Protein AF-A0A6C0I1Y5-F1 (afdb_monomer_lite)

pLDDT: mean 70.4, std 16.98, range [29.08, 96.31]

Sequence (192 aa):
MNESHFLYNSKKIKSLIDTFGIIEANKIITASKMYKKYYLEDDHISSISDFFKYLKSIKYWKLDKKYIPIHIYEFVYMNRLRINNIKLKKYKELQYIWSIGHLDDINYEKNIMDHCAHMGYLNCIKILLDRFYPYDCKTYSISAFYAHIECLQYLYTFKTFLRAGVQFDESVMQAAMDGGNNDCIYYVINNM

Radius of gyration: 19.4 Å; chains: 1; bounding box: 46×44×50 Å

Foldseek 3Di:
DDPVVVVCPPPVNVVVCVPPVDDDDCLLVVLLVVCCVPVVPDDQPPDPVVLLVLLVSCVVSVHAQLSPDLSNLVVCLVVVPACPPPVCVVRVSVVSCCVGNVSNPPPSVDFSLLVCLQVLNQVSNVVCVVVVPDDDLNSLLNNLLNLSVSNNVVVLVVVVVHVDDPVSLVSSLVSNVNSVHVVSNVVSVVSD

InterPro domains:
  IPR036770 Ankyrin repeat-containing domain superfamily [SSF48403] (90-190)

Structure (mmCIF, N/CA/C/O backbone):
data_AF-A0A6C0I1Y5-F1
#
_entry.id   AF-A0A6C0I1Y5-F1
#
loop_
_atom_site.group_PDB
_atom_site.id
_atom_site.type_symbol
_atom_site.label_atom_id
_atom_site.label_alt_id
_atom_site.label_comp_id
_atom_site.label_asym_id
_atom_site.label_entity_id
_atom_site.label_seq_id
_atom_site.pdbx_PDB_ins_code
_atom_site.Cartn_x
_atom_site.Cartn_y
_atom_site.Cartn_z
_atom_site.occupancy
_atom_site.B_iso_or_equiv
_atom_site.auth_seq_id
_atom_site.auth_comp_id
_atom_site.auth_asym_id
_atom_site.auth_atom_id
_atom_site.pdbx_PDB_model_num
ATOM 1 N N . MET A 1 1 ? -25.621 10.078 27.836 1.00 36.09 1 MET A N 1
ATOM 2 C CA . MET A 1 1 ? -24.818 11.203 27.305 1.00 36.09 1 MET A CA 1
ATOM 3 C C . MET A 1 1 ? -24.470 10.866 25.864 1.00 36.09 1 MET A C 1
ATOM 5 O O . MET A 1 1 ? -23.748 9.903 25.651 1.00 36.09 1 MET A O 1
ATOM 9 N N . ASN A 1 2 ? -25.085 11.544 24.890 1.00 29.08 2 ASN A N 1
ATOM 10 C CA . ASN A 1 2 ? -24.951 11.195 23.471 1.00 29.08 2 ASN A CA 1
ATOM 11 C C . ASN A 1 2 ? -23.493 11.332 23.008 1.00 29.08 2 ASN A C 1
ATOM 13 O O . ASN A 1 2 ? -22.873 12.369 23.223 1.00 29.08 2 ASN A O 1
ATOM 17 N N . GLU A 1 3 ? -22.955 10.296 22.362 1.00 34.22 3 GLU A N 1
ATOM 18 C CA . GLU A 1 3 ? -21.569 10.231 21.866 1.00 34.22 3 GLU A CA 1
ATOM 19 C C . GLU A 1 3 ? -21.236 11.336 20.845 1.00 34.22 3 GLU A C 1
ATOM 21 O O . GLU A 1 3 ? -20.073 11.699 20.677 1.00 34.22 3 GLU A O 1
ATOM 26 N N . SER A 1 4 ? -22.256 11.949 20.232 1.00 33.84 4 SER A N 1
ATOM 27 C CA . SER A 1 4 ? -22.119 13.166 19.426 1.00 33.84 4 SER A CA 1
ATOM 28 C C . SER A 1 4 ? -21.570 14.353 20.226 1.00 33.84 4 SER A C 1
ATOM 30 O O . SER A 1 4 ? -20.917 15.223 19.659 1.00 33.84 4 SER A O 1
ATOM 32 N N . HIS A 1 5 ? -21.765 14.383 21.545 1.00 33.22 5 HIS A N 1
ATOM 33 C CA . HIS A 1 5 ? -21.404 15.516 22.394 1.00 33.22 5 HIS A CA 1
ATOM 34 C C . HIS A 1 5 ? -19.901 15.595 22.710 1.00 33.22 5 HIS A C 1
ATOM 36 O O . HIS A 1 5 ? -19.391 16.686 22.960 1.00 33.22 5 HIS A O 1
ATOM 42 N N . PHE A 1 6 ? -19.173 14.472 22.645 1.00 37.00 6 PHE A N 1
ATOM 43 C CA . PHE A 1 6 ? -17.733 14.443 22.936 1.00 37.00 6 PHE A CA 1
ATOM 44 C C . PHE A 1 6 ? -16.900 15.058 21.800 1.00 37.00 6 PHE A C 1
ATOM 46 O O . PHE A 1 6 ? -15.933 15.770 22.053 1.00 37.00 6 PHE A O 1
ATOM 53 N N . LEU A 1 7 ? -17.309 14.845 20.544 1.00 41.34 7 LEU A N 1
ATOM 54 C CA . LEU A 1 7 ? -16.630 15.411 19.373 1.00 41.34 7 LEU A CA 1
ATOM 55 C C . LEU A 1 7 ? -17.085 16.852 19.086 1.00 41.34 7 LEU A C 1
ATOM 57 O O . LEU A 1 7 ? -16.263 17.688 18.727 1.00 41.34 7 LEU A O 1
ATOM 61 N N . TYR A 1 8 ? -18.359 17.188 19.321 1.00 38.19 8 TYR A N 1
ATOM 62 C CA . TYR A 1 8 ? -18.892 18.537 19.064 1.00 38.19 8 TYR A CA 1
ATOM 63 C C . TYR A 1 8 ? -18.349 19.616 20.022 1.00 38.19 8 TYR A C 1
ATOM 65 O O . TYR A 1 8 ? -18.274 20.786 19.655 1.00 38.19 8 TYR A O 1
ATOM 73 N N . ASN A 1 9 ? -17.947 19.236 21.242 1.00 39.59 9 ASN A N 1
ATOM 74 C CA . ASN A 1 9 ? -17.440 20.167 22.263 1.00 39.59 9 ASN A CA 1
ATOM 75 C C . ASN A 1 9 ? -15.913 20.340 22.256 1.00 39.59 9 ASN A C 1
ATOM 77 O O . ASN A 1 9 ? -15.361 21.052 23.097 1.00 39.59 9 ASN A O 1
ATOM 81 N N . SER A 1 10 ? -15.217 19.748 21.287 1.00 48.12 10 SER A N 1
ATOM 82 C CA . SER A 1 10 ? -13.848 20.143 20.973 1.00 48.12 10 SER A CA 1
ATOM 83 C C . SER A 1 10 ? -13.848 21.626 20.585 1.00 48.12 10 SER A C 1
ATOM 85 O O . SER A 1 10 ? -14.444 22.003 19.575 1.00 48.12 10 SER A O 1
ATOM 87 N N . LYS A 1 11 ? -13.166 22.484 21.363 1.00 48.75 11 LYS A N 1
ATOM 88 C CA . LYS A 1 11 ? -13.009 23.925 21.059 1.00 48.75 11 LYS A CA 1
ATOM 89 C C . LYS A 1 11 ? -12.557 24.173 19.608 1.00 48.75 11 LYS A C 1
ATOM 91 O O . LYS A 1 11 ? -12.903 25.199 19.032 1.00 48.75 11 LYS A O 1
ATOM 96 N N . LYS A 1 12 ? -11.840 23.213 19.007 1.00 48.47 12 LYS A N 1
ATOM 97 C CA . LYS A 1 12 ? -11.368 23.257 17.617 1.00 48.47 12 LYS A CA 1
ATOM 98 C C . LYS A 1 12 ? -12.496 23.068 16.587 1.00 48.47 12 LYS A C 1
ATOM 100 O O . LYS A 1 12 ? -12.463 23.719 15.555 1.00 48.47 12 LYS A O 1
ATOM 105 N N . ILE A 1 13 ? -13.511 22.239 16.858 1.00 48.44 13 ILE A N 1
ATOM 106 C CA . ILE A 1 13 ? -14.605 21.941 15.905 1.00 48.44 13 ILE A CA 1
ATOM 107 C C . ILE A 1 13 ? -15.630 23.080 15.826 1.00 48.44 13 ILE A C 1
ATOM 109 O O . ILE A 1 13 ? -16.121 23.384 14.742 1.00 48.44 13 ILE A O 1
ATOM 113 N N . LYS A 1 14 ? -15.901 23.765 16.942 1.00 50.03 14 LYS A N 1
ATOM 114 C CA . LYS A 1 14 ? -16.831 24.907 16.977 1.00 50.03 14 LYS A CA 1
ATOM 115 C C . LYS A 1 14 ? -16.305 26.097 16.160 1.00 50.03 14 LYS A C 1
ATOM 117 O O . LYS A 1 14 ? -16.996 26.585 15.278 1.00 50.03 14 LYS A O 1
ATOM 122 N N . SER A 1 15 ? -15.023 26.428 16.341 1.00 53.12 15 SER A N 1
ATOM 123 C CA . SER A 1 15 ? -14.301 27.413 15.520 1.00 53.12 15 SER A CA 1
ATOM 124 C C . SER A 1 15 ? -14.352 27.093 14.017 1.00 53.12 15 SER A C 1
ATOM 126 O O . SER A 1 15 ? -14.443 28.005 13.199 1.00 53.12 15 SER A O 1
ATOM 128 N N . LEU A 1 16 ? -14.321 25.811 13.636 1.00 47.44 16 LEU A N 1
ATOM 129 C CA . LEU A 1 16 ? -14.347 25.379 12.235 1.00 47.44 16 LEU A CA 1
ATOM 130 C C . LEU A 1 16 ? -15.724 25.545 11.578 1.00 47.44 16 LEU A C 1
ATOM 132 O O . LEU A 1 16 ? -15.787 25.886 10.398 1.00 47.44 16 LEU A O 1
ATOM 136 N N . ILE A 1 17 ? -16.810 25.326 12.324 1.00 53.81 17 ILE A N 1
ATOM 137 C CA . ILE A 1 17 ? -18.179 25.565 11.838 1.00 53.81 17 ILE A CA 1
ATOM 138 C C . ILE A 1 17 ? -18.380 27.062 11.580 1.00 53.81 17 ILE A C 1
ATOM 140 O O . ILE A 1 17 ? -18.892 27.433 10.524 1.00 53.81 17 ILE A O 1
ATOM 144 N N . ASP A 1 18 ? -17.889 27.897 12.498 1.00 51.56 18 ASP A N 1
ATOM 145 C CA . ASP A 1 18 ? -18.004 29.354 12.419 1.00 51.56 18 ASP A CA 1
ATOM 146 C C . ASP A 1 18 ? -17.140 29.950 11.291 1.00 51.56 18 ASP A C 1
ATOM 148 O O . ASP A 1 18 ? -17.537 30.921 10.653 1.00 51.56 18 ASP A O 1
ATOM 152 N N . THR A 1 19 ? -15.977 29.352 10.996 1.00 49.62 19 THR A N 1
ATOM 153 C CA . THR A 1 19 ? -15.042 29.870 9.974 1.00 49.62 19 THR A CA 1
ATOM 154 C C . THR A 1 19 ? -15.431 29.474 8.546 1.00 49.62 19 THR A C 1
ATOM 156 O O . THR A 1 19 ? -15.176 30.229 7.611 1.00 49.62 19 THR A O 1
ATOM 159 N N . PHE A 1 20 ? -16.013 28.286 8.349 1.00 45.28 20 PHE A N 1
ATOM 160 C CA . PHE A 1 20 ? -16.161 27.698 7.009 1.00 45.28 20 PHE A CA 1
ATOM 161 C C . PHE A 1 20 ? -17.606 27.487 6.543 1.00 45.28 20 PHE A C 1
ATOM 163 O O . PHE A 1 20 ? -17.789 26.927 5.465 1.00 45.28 20 PHE A O 1
ATOM 170 N N . GLY A 1 21 ? -18.615 27.924 7.311 1.00 45.81 21 GLY A N 1
ATOM 171 C CA . GLY A 1 21 ? -20.007 28.050 6.851 1.00 45.81 21 GLY A CA 1
ATOM 172 C C . GLY A 1 21 ? -20.534 26.812 6.117 1.00 45.81 21 GLY A C 1
ATOM 173 O O . GLY A 1 21 ? -20.727 26.829 4.904 1.00 45.81 21 GLY A O 1
ATOM 174 N N . ILE A 1 22 ? -20.726 25.705 6.839 1.00 45.81 22 ILE A N 1
ATOM 175 C CA . ILE A 1 22 ? -21.077 24.415 6.232 1.00 45.81 22 ILE A CA 1
ATOM 176 C C . ILE A 1 22 ? -22.538 24.420 5.747 1.00 45.81 22 ILE A C 1
ATOM 178 O O . ILE A 1 22 ? -23.455 24.165 6.525 1.00 45.81 22 ILE A O 1
ATOM 182 N N . ILE A 1 23 ? -22.732 24.620 4.442 1.00 39.41 23 ILE A N 1
ATOM 183 C CA . ILE A 1 23 ? -23.975 24.346 3.701 1.00 39.41 23 ILE A CA 1
ATOM 184 C C . ILE A 1 23 ? -23.681 23.202 2.704 1.00 39.41 23 ILE A C 1
ATOM 186 O O . ILE A 1 23 ? -22.533 22.943 2.354 1.00 39.41 23 ILE A O 1
ATOM 190 N N . GLU A 1 24 ? -24.701 22.413 2.389 1.00 45.06 24 GLU A N 1
ATOM 191 C CA . GLU A 1 24 ? -24.692 21.009 1.954 1.00 45.06 24 GLU A CA 1
ATOM 192 C C . GLU A 1 24 ? -23.801 20.606 0.748 1.00 45.06 24 GLU A C 1
ATOM 194 O O . GLU A 1 24 ? -23.239 21.417 0.023 1.00 45.06 24 GLU A O 1
ATOM 199 N N . ALA A 1 25 ? -23.644 19.284 0.571 1.00 30.28 25 ALA A N 1
ATOM 200 C CA . ALA A 1 25 ? -22.870 18.562 -0.460 1.00 30.28 25 ALA A CA 1
ATOM 201 C C . ALA A 1 25 ? -21.325 18.663 -0.416 1.00 30.28 25 ALA A C 1
ATOM 203 O O . ALA A 1 25 ? -20.653 17.655 -0.639 1.00 30.28 25 ALA A O 1
ATOM 204 N N . ASN A 1 26 ? -20.733 19.781 0.016 1.00 40.53 26 ASN A N 1
ATOM 205 C CA . ASN A 1 26 ? -19.266 19.923 0.149 1.00 40.53 26 ASN A CA 1
ATOM 206 C C . ASN A 1 26 ? -18.647 19.188 1.364 1.00 40.53 26 ASN A C 1
ATOM 208 O O . ASN A 1 26 ? -17.432 19.222 1.573 1.00 40.53 26 ASN A O 1
ATOM 212 N N . LYS A 1 27 ? -19.453 18.480 2.169 1.00 44.53 27 LYS A N 1
ATOM 213 C CA . LYS A 1 27 ? -19.021 17.835 3.423 1.00 44.53 27 LYS A CA 1
ATOM 214 C C . LYS A 1 27 ? -17.987 16.719 3.238 1.00 44.53 27 LYS A C 1
ATOM 216 O O . LYS A 1 27 ? -17.133 16.596 4.100 1.00 44.53 27 LYS A O 1
ATOM 221 N N . ILE A 1 28 ? -18.007 15.934 2.155 1.00 40.84 28 ILE A N 1
ATOM 222 C CA . ILE A 1 28 ? -17.084 14.784 1.998 1.00 40.84 28 ILE A CA 1
ATOM 223 C C . ILE A 1 28 ? -15.664 15.250 1.650 1.00 40.84 28 ILE A C 1
ATOM 225 O O . ILE A 1 28 ? -14.693 14.796 2.255 1.00 40.84 28 ILE A O 1
ATOM 229 N N . ILE A 1 29 ? -15.534 16.201 0.717 1.00 39.97 29 ILE A N 1
ATOM 230 C CA . ILE A 1 29 ? -14.234 16.763 0.321 1.00 39.97 29 ILE A CA 1
ATOM 231 C C . ILE A 1 29 ? -13.638 17.564 1.483 1.00 39.97 29 ILE A C 1
ATOM 233 O O . ILE A 1 29 ? -12.450 17.431 1.780 1.00 39.97 29 ILE A O 1
ATOM 237 N N . THR A 1 30 ? -14.461 18.349 2.183 1.00 46.62 30 THR A N 1
ATOM 238 C CA . THR A 1 30 ? -14.020 19.143 3.336 1.00 46.62 30 THR A CA 1
ATOM 239 C C . THR A 1 30 ? -13.701 18.262 4.543 1.00 46.62 30 THR A C 1
ATOM 241 O O . THR A 1 30 ? -12.671 18.480 5.169 1.00 46.62 30 THR A O 1
ATOM 244 N N . ALA A 1 31 ? -14.483 17.215 4.826 1.00 44.44 31 ALA A N 1
ATOM 245 C CA . ALA A 1 31 ? -14.184 16.253 5.890 1.00 44.44 31 ALA A CA 1
ATOM 246 C C . ALA A 1 31 ? -12.909 15.455 5.612 1.00 44.44 31 ALA A C 1
ATOM 248 O O . ALA A 1 31 ? -12.099 15.290 6.514 1.00 44.44 31 ALA A O 1
ATOM 249 N N . SER A 1 32 ? -12.689 15.019 4.367 1.00 44.28 32 SER A N 1
ATOM 250 C CA . SER A 1 32 ? -11.450 14.348 3.960 1.00 44.28 32 SER A CA 1
ATOM 251 C C . SER A 1 32 ? -10.233 15.275 4.093 1.00 44.28 32 SER A C 1
ATOM 253 O O . SER A 1 32 ? -9.215 14.881 4.661 1.00 44.28 32 SER A O 1
ATOM 255 N N . LYS A 1 33 ? -10.352 16.550 3.683 1.00 50.03 33 LYS A N 1
ATOM 256 C CA . LYS A 1 33 ? -9.306 17.573 3.885 1.00 50.03 33 LYS A CA 1
ATOM 257 C C . LYS A 1 33 ? -9.060 17.886 5.368 1.00 50.03 33 LYS A C 1
ATOM 259 O O . LYS A 1 33 ? -7.909 18.001 5.776 1.00 50.03 33 LYS A O 1
ATOM 264 N N . MET A 1 34 ? -10.114 18.001 6.177 1.00 49.09 34 MET A N 1
ATOM 265 C CA . MET A 1 34 ? -10.030 18.256 7.622 1.00 49.09 34 MET A CA 1
ATOM 266 C C . MET A 1 34 ? -9.416 17.077 8.373 1.00 49.09 34 MET A C 1
ATOM 268 O O . MET A 1 34 ? -8.556 17.265 9.227 1.00 49.09 34 MET A O 1
ATOM 272 N N . TYR A 1 35 ? -9.823 15.861 8.027 1.00 52.22 35 TYR A N 1
ATOM 273 C CA . TYR A 1 35 ? -9.263 14.637 8.574 1.00 52.22 35 TYR A CA 1
ATOM 274 C C . TYR A 1 35 ? -7.776 14.500 8.221 1.00 52.22 35 TYR A C 1
ATOM 276 O O . TYR A 1 35 ? -6.955 14.229 9.096 1.00 52.22 35 TYR A O 1
ATOM 284 N N . LYS A 1 36 ? -7.413 14.809 6.969 1.00 50.38 36 LYS A N 1
ATOM 285 C CA . LYS A 1 36 ? -6.021 14.847 6.508 1.00 50.38 36 LYS A CA 1
ATOM 286 C C . LYS A 1 36 ? -5.165 15.891 7.227 1.00 50.38 36 LYS A C 1
ATOM 288 O O . LYS A 1 36 ? -4.037 15.580 7.565 1.00 50.38 36 LYS A O 1
ATOM 293 N N . LYS A 1 37 ? -5.697 17.085 7.495 1.00 48.81 37 LYS A N 1
ATOM 294 C CA . LYS A 1 37 ? -4.953 18.161 8.167 1.00 48.81 37 LYS A CA 1
ATOM 295 C C . LYS A 1 37 ? -4.806 17.964 9.682 1.00 48.81 37 LYS A C 1
ATOM 297 O O . LYS A 1 37 ? -3.823 18.401 10.250 1.00 48.81 37 LYS A O 1
ATOM 302 N N . TYR A 1 38 ? -5.792 17.371 10.359 1.00 45.38 38 TYR A N 1
ATOM 303 C CA . TYR A 1 38 ? -5.843 17.413 11.832 1.00 45.38 38 TYR A CA 1
ATOM 304 C C . TYR A 1 38 ? -5.760 16.063 12.537 1.00 45.38 38 TYR A C 1
ATOM 306 O O . TYR A 1 38 ? -5.447 16.044 13.722 1.00 45.38 38 TYR A O 1
ATOM 314 N N . TYR A 1 39 ? -6.066 14.961 11.854 1.00 50.06 39 TYR A N 1
ATOM 315 C CA . TYR A 1 39 ? -5.950 13.623 12.438 1.00 50.06 39 TYR A CA 1
ATOM 316 C C . TYR A 1 39 ? -4.735 12.880 11.876 1.00 50.06 39 TYR A C 1
ATOM 318 O O . TYR A 1 39 ? -4.075 12.155 12.603 1.00 50.06 39 TYR A O 1
ATOM 326 N N . LEU A 1 40 ? -4.378 13.102 10.607 1.00 49.97 40 LEU A N 1
ATOM 327 C CA . LEU A 1 40 ? -3.245 12.410 9.985 1.00 49.97 40 LEU A CA 1
ATOM 328 C C . LEU A 1 40 ? -1.862 13.004 10.281 1.00 49.97 40 LEU A C 1
ATOM 330 O O . LEU A 1 40 ? -0.884 12.288 10.092 1.00 49.97 40 LEU A O 1
ATOM 334 N N . GLU A 1 41 ? -1.771 14.261 10.723 1.00 48.12 41 GLU A N 1
ATOM 335 C CA . GLU A 1 41 ? -0.475 14.926 10.933 1.00 48.12 41 GLU A CA 1
ATOM 336 C C . GLU A 1 41 ? 0.193 14.565 12.278 1.00 48.12 41 GLU A C 1
ATOM 338 O O . GLU A 1 41 ? 1.415 14.602 12.324 1.00 48.12 41 GLU A O 1
ATOM 343 N N . ASP A 1 42 ? -0.545 14.123 13.316 1.00 46.72 42 ASP A N 1
ATOM 344 C CA . ASP A 1 42 ? 0.031 13.972 14.676 1.00 46.72 42 ASP A CA 1
ATOM 345 C C . ASP A 1 42 ? -0.366 12.723 15.507 1.00 46.72 42 ASP A C 1
ATOM 347 O O . ASP A 1 42 ? 0.280 12.462 16.520 1.00 46.72 42 ASP A O 1
ATOM 351 N N . ASP A 1 43 ? -1.363 11.902 15.137 1.00 53.28 43 ASP A N 1
ATOM 352 C CA . ASP A 1 43 ? -1.819 10.803 16.019 1.00 53.28 43 ASP A CA 1
ATOM 353 C C . ASP A 1 43 ? -1.445 9.399 15.503 1.00 53.28 43 ASP A C 1
ATOM 355 O O . ASP A 1 43 ? -2.094 8.833 14.616 1.00 53.28 43 ASP A O 1
ATOM 359 N N . HIS A 1 44 ? -0.425 8.794 16.123 1.00 58.53 44 HIS A N 1
ATOM 360 C CA . HIS A 1 44 ? -0.093 7.372 15.985 1.00 58.53 44 HIS A CA 1
ATOM 361 C C . HIS A 1 44 ? -1.160 6.485 16.651 1.00 58.53 44 HIS A C 1
ATOM 363 O O . HIS A 1 44 ? -1.468 6.643 17.833 1.00 58.53 44 HIS A O 1
ATOM 369 N N . ILE A 1 45 ? -1.676 5.477 15.934 1.00 66.50 45 ILE A N 1
ATOM 370 C CA . ILE A 1 45 ? -2.495 4.424 16.552 1.00 66.50 45 ILE A CA 1
ATOM 371 C C . ILE A 1 45 ? -1.582 3.503 17.367 1.00 66.50 45 ILE A C 1
ATOM 373 O O . ILE A 1 45 ? -1.032 2.533 16.851 1.00 66.50 45 ILE A O 1
ATOM 377 N N . SER A 1 46 ? -1.430 3.814 18.651 1.00 66.00 46 SER A N 1
ATOM 378 C CA . SER A 1 46 ? -0.621 3.034 19.597 1.00 66.00 46 SER A CA 1
ATOM 379 C C . SER A 1 46 ? -1.448 2.052 20.434 1.00 66.00 46 SER A C 1
ATOM 381 O O . SER A 1 46 ? -0.892 1.156 21.067 1.00 66.00 46 SER A O 1
ATOM 383 N N . SER A 1 47 ? -2.782 2.173 20.423 1.00 67.44 47 SER A N 1
ATOM 384 C CA . SER A 1 47 ? -3.679 1.327 21.213 1.00 67.44 47 SER A CA 1
ATOM 385 C C . SER A 1 47 ? -4.953 0.917 20.465 1.00 67.44 47 SER A C 1
ATOM 387 O O . SER A 1 47 ? -5.418 1.594 19.547 1.00 67.44 47 SER A O 1
ATOM 389 N N . ILE A 1 48 ? -5.584 -0.174 20.924 1.00 67.12 48 ILE A N 1
ATOM 390 C CA . ILE A 1 48 ? -6.918 -0.610 20.462 1.00 67.12 48 ILE A CA 1
ATOM 391 C C . ILE A 1 48 ? -7.965 0.497 20.652 1.00 67.12 48 ILE A C 1
ATOM 393 O O . ILE A 1 48 ? -8.865 0.652 19.829 1.00 67.12 48 ILE A O 1
ATOM 397 N N . SER A 1 49 ? -7.852 1.278 21.728 1.00 68.62 49 SER A N 1
ATOM 398 C CA . SER A 1 49 ? -8.758 2.397 21.997 1.00 68.62 49 SER A CA 1
ATOM 399 C C . SER A 1 49 ? -8.643 3.473 20.915 1.00 68.62 49 SER A C 1
ATOM 401 O O . SER A 1 49 ? -9.661 3.930 20.392 1.00 68.62 49 SER A O 1
ATOM 403 N N . ASP A 1 50 ? -7.420 3.845 20.537 1.00 70.00 50 ASP A N 1
ATOM 404 C CA . ASP A 1 50 ? -7.194 4.870 19.513 1.00 70.00 50 ASP A CA 1
ATOM 405 C C . ASP A 1 50 ? -7.643 4.386 18.142 1.00 70.00 50 ASP A C 1
ATOM 407 O O . ASP A 1 50 ? -8.322 5.118 17.422 1.00 70.00 50 ASP A O 1
ATOM 411 N N . PHE A 1 51 ? -7.405 3.108 17.844 1.00 74.69 51 PHE A N 1
ATOM 412 C CA . PHE A 1 51 ? -7.926 2.468 16.647 1.00 74.69 51 PHE A CA 1
ATOM 413 C C . PHE A 1 51 ? -9.447 2.620 16.546 1.00 74.69 51 PHE A C 1
ATOM 415 O O . PHE A 1 51 ? -9.949 3.145 15.554 1.00 74.69 51 PHE A O 1
ATOM 422 N N . PHE A 1 52 ? -10.201 2.276 17.595 1.00 72.88 52 PHE A N 1
ATOM 423 C CA . PHE A 1 52 ? -11.660 2.424 17.577 1.00 72.88 52 PHE A CA 1
ATOM 424 C C . PHE A 1 52 ? -12.139 3.880 17.486 1.00 72.88 52 PHE A C 1
ATOM 426 O O . PHE A 1 52 ? -13.163 4.127 16.841 1.00 72.88 52 PHE A O 1
ATOM 433 N N . LYS A 1 53 ? -11.426 4.853 18.077 1.00 74.00 53 LYS A N 1
ATOM 434 C CA . LYS A 1 53 ? -11.739 6.286 17.887 1.00 74.00 53 LYS A CA 1
ATOM 435 C C . LYS A 1 53 ? -11.639 6.669 16.411 1.00 74.00 53 LYS A C 1
ATOM 437 O O . LYS A 1 53 ? -12.533 7.330 15.883 1.00 74.00 53 LYS A O 1
ATOM 442 N N . TYR A 1 54 ? -10.598 6.193 15.740 1.00 73.62 54 TYR A N 1
ATOM 443 C CA . TYR A 1 54 ? -10.399 6.411 14.316 1.00 73.62 54 TYR A CA 1
ATOM 444 C C . TYR A 1 54 ? -11.496 5.778 13.458 1.00 73.62 54 TYR A C 1
ATOM 446 O O . TYR A 1 54 ? -12.060 6.452 12.592 1.00 73.62 54 TYR A O 1
ATOM 454 N N . LEU A 1 55 ? -11.872 4.523 13.730 1.00 74.88 55 LEU A N 1
ATOM 455 C CA . LEU A 1 55 ? -12.950 3.871 12.978 1.00 74.88 55 LEU A CA 1
ATOM 456 C C . LEU A 1 55 ? -14.289 4.605 13.141 1.00 74.88 55 LEU A C 1
ATOM 458 O O . LEU A 1 55 ? -15.042 4.738 12.173 1.00 74.88 55 LEU A O 1
ATOM 462 N N . LYS A 1 56 ? -14.582 5.109 14.351 1.00 76.06 56 LYS A N 1
ATOM 463 C CA . LYS A 1 56 ? -15.774 5.933 14.607 1.00 76.06 56 LYS A CA 1
ATOM 464 C C . LYS A 1 56 ? -15.769 7.184 13.731 1.00 76.06 56 LYS A C 1
ATOM 466 O O . LYS A 1 56 ? -16.787 7.472 13.107 1.00 76.06 56 LYS A O 1
ATOM 471 N N . SER A 1 57 ? -14.638 7.882 13.637 1.00 73.38 57 SER A N 1
ATOM 472 C CA . SER A 1 57 ? -14.491 9.059 12.773 1.00 73.38 57 SER A CA 1
ATOM 473 C C . SER A 1 57 ? -14.685 8.711 11.296 1.00 73.38 57 SER A C 1
ATOM 475 O O . SER A 1 57 ? -15.496 9.343 10.623 1.00 73.38 57 SER A O 1
ATOM 477 N N . ILE A 1 58 ? -14.014 7.669 10.796 1.00 73.38 58 ILE A N 1
ATOM 478 C CA . ILE A 1 58 ? -14.112 7.237 9.391 1.00 73.38 58 ILE A CA 1
ATOM 479 C C . ILE A 1 58 ? -15.560 6.880 9.019 1.00 73.38 58 ILE A C 1
ATOM 481 O O . ILE A 1 58 ? -16.059 7.307 7.974 1.00 73.38 58 ILE A O 1
ATOM 485 N N . LYS A 1 59 ? -16.263 6.161 9.903 1.00 76.19 59 LYS A N 1
ATOM 486 C CA . LYS A 1 59 ? -17.684 5.825 9.744 1.00 76.19 59 LYS A CA 1
ATOM 487 C C . LYS A 1 59 ? -18.592 7.049 9.808 1.00 76.19 59 LYS A C 1
ATOM 489 O O . LYS A 1 59 ? -19.493 7.177 8.984 1.00 76.19 59 LYS A O 1
ATOM 494 N N . TYR A 1 60 ? -18.366 7.946 10.767 1.00 73.50 60 TYR A N 1
ATOM 495 C CA . TYR A 1 60 ? -19.160 9.165 10.934 1.00 73.50 60 TYR A CA 1
ATOM 496 C C . TYR A 1 60 ? -19.098 10.058 9.688 1.00 73.50 60 TYR A C 1
ATOM 498 O O . TYR A 1 60 ? -20.128 10.528 9.208 1.00 73.50 60 TYR A O 1
ATOM 506 N N . TRP A 1 61 ? -17.900 10.232 9.127 1.00 70.06 61 TRP A N 1
ATOM 507 C CA . TRP A 1 61 ? -17.671 11.046 7.931 1.00 70.06 61 TRP A CA 1
ATOM 508 C C . TRP A 1 61 ? -17.954 10.321 6.613 1.00 70.06 61 TRP A C 1
ATOM 510 O O . TRP A 1 61 ? -17.872 10.943 5.556 1.00 70.06 61 TRP A O 1
ATOM 520 N N . LYS A 1 62 ? -18.290 9.026 6.669 1.00 72.06 62 LYS A N 1
ATOM 521 C CA . LYS A 1 62 ? -18.498 8.155 5.508 1.00 72.06 62 LYS A CA 1
ATOM 522 C C . LYS A 1 62 ? -17.366 8.257 4.477 1.00 72.06 62 LYS A C 1
ATOM 524 O O . LYS A 1 62 ? -17.615 8.457 3.289 1.00 72.06 62 LYS A O 1
ATOM 529 N N . LEU A 1 63 ? -16.116 8.188 4.941 1.00 69.25 63 LEU A N 1
ATOM 530 C CA . LEU A 1 63 ? -14.968 8.333 4.044 1.00 69.25 63 LEU A CA 1
ATOM 531 C C . LEU A 1 63 ? -14.913 7.178 3.035 1.00 69.25 63 LEU A C 1
ATOM 533 O O . LEU A 1 63 ? -15.219 6.037 3.373 1.00 69.25 63 LEU A O 1
ATOM 537 N N . ASP A 1 64 ? -14.505 7.502 1.809 1.00 66.38 64 ASP A N 1
ATOM 538 C CA . ASP A 1 64 ? -14.206 6.538 0.746 1.00 66.38 64 ASP A CA 1
ATOM 539 C C . ASP A 1 64 ? -12.891 5.790 1.038 1.00 66.38 64 ASP A C 1
ATOM 541 O O . ASP A 1 64 ? -12.005 6.309 1.725 1.00 66.38 64 ASP A O 1
ATOM 545 N N . LYS A 1 65 ? -12.746 4.583 0.483 1.00 69.31 65 LYS A N 1
ATOM 546 C CA . LYS A 1 65 ? -11.588 3.696 0.644 1.00 69.31 65 LYS A CA 1
ATOM 547 C C . LYS A 1 65 ? -10.245 4.357 0.356 1.00 69.31 65 LYS A C 1
ATOM 549 O O . LYS A 1 65 ? -9.288 4.148 1.099 1.00 69.31 65 LYS A O 1
ATOM 554 N N . LYS A 1 66 ? -10.196 5.244 -0.644 1.00 63.41 66 LYS A N 1
ATOM 555 C CA . LYS A 1 66 ? -8.981 5.999 -1.010 1.00 63.41 66 LYS A CA 1
ATOM 556 C C . LYS A 1 66 ? -8.529 7.012 0.050 1.00 63.41 66 LYS A C 1
ATOM 558 O O . LYS A 1 66 ? -7.439 7.571 -0.064 1.00 63.41 66 LYS A O 1
ATOM 563 N N . TYR A 1 67 ? -9.368 7.275 1.054 1.00 66.19 67 TYR A N 1
ATOM 564 C CA . TYR A 1 67 ? -9.088 8.174 2.175 1.00 66.19 67 TYR A CA 1
ATOM 565 C C . TYR A 1 67 ? -8.881 7.441 3.504 1.00 66.19 67 TYR A C 1
ATOM 567 O O . TYR A 1 67 ? -8.680 8.102 4.524 1.00 66.19 67 TYR A O 1
ATOM 575 N N . ILE A 1 68 ? -8.931 6.104 3.524 1.00 70.25 68 ILE A N 1
ATOM 576 C CA . ILE A 1 68 ? -8.588 5.341 4.726 1.00 70.25 68 ILE A CA 1
ATOM 577 C C . ILE A 1 68 ? -7.076 5.482 4.952 1.00 70.25 68 ILE A C 1
ATOM 579 O O . ILE A 1 68 ? -6.295 5.166 4.054 1.00 70.25 68 ILE A O 1
ATOM 583 N N . PRO A 1 69 ? -6.633 5.950 6.129 1.00 68.94 69 PRO A N 1
ATOM 584 C CA . PRO A 1 69 ? -5.212 6.102 6.403 1.00 68.94 69 PRO A CA 1
ATOM 585 C C . PRO A 1 69 ? -4.449 4.799 6.469 1.00 68.94 69 PRO A C 1
ATOM 587 O O . PRO A 1 69 ? -4.940 3.820 7.030 1.00 68.94 69 PRO A O 1
ATOM 590 N N . ILE A 1 70 ? -3.179 4.855 6.072 1.00 68.25 70 ILE A N 1
ATOM 591 C CA . ILE A 1 70 ? -2.262 3.725 6.196 1.00 68.25 70 ILE A CA 1
ATOM 592 C C . ILE A 1 70 ? -2.147 3.195 7.631 1.00 68.25 70 ILE A C 1
ATOM 594 O O . ILE A 1 70 ? -2.104 1.987 7.812 1.00 68.25 70 ILE A O 1
ATOM 598 N N . HIS A 1 71 ? -2.208 4.052 8.658 1.00 69.94 71 HIS A N 1
ATOM 599 C CA . HIS A 1 71 ? -2.116 3.606 10.052 1.00 69.94 71 HIS A CA 1
ATOM 600 C C . HIS A 1 71 ? -3.255 2.652 10.463 1.00 69.94 71 HIS A C 1
ATOM 602 O O . HIS A 1 71 ? -3.090 1.860 11.388 1.00 69.94 71 HIS A O 1
ATOM 608 N N . ILE A 1 72 ? -4.404 2.688 9.770 1.00 75.25 72 ILE A N 1
ATOM 609 C CA . ILE A 1 72 ? -5.505 1.735 9.979 1.00 75.25 72 ILE A CA 1
ATOM 610 C C . ILE A 1 72 ? -5.100 0.375 9.423 1.00 75.25 72 ILE A C 1
ATOM 612 O O . ILE A 1 72 ? -5.250 -0.628 10.117 1.00 75.25 72 ILE A O 1
ATOM 616 N N . TYR A 1 73 ? -4.549 0.351 8.206 1.00 72.88 73 TYR A N 1
ATOM 617 C CA . TYR A 1 73 ? -4.027 -0.861 7.576 1.00 72.88 73 TYR A CA 1
ATOM 618 C C . TYR A 1 73 ? -2.871 -1.452 8.401 1.00 72.88 73 TYR A C 1
ATOM 620 O O . TYR A 1 73 ? -2.896 -2.644 8.698 1.00 72.88 73 TYR A O 1
ATOM 628 N N . GLU A 1 74 ? -1.916 -0.627 8.849 1.00 69.81 74 GLU A N 1
ATOM 629 C CA . GLU A 1 74 ? -0.805 -1.032 9.727 1.00 69.81 74 GLU A CA 1
ATOM 630 C C . GLU A 1 74 ? -1.329 -1.650 11.024 1.00 69.81 74 GLU A C 1
ATOM 632 O O . GLU A 1 74 ? -0.931 -2.755 11.385 1.00 69.81 74 GLU A O 1
ATOM 637 N N . PHE A 1 75 ? -2.257 -0.981 11.715 1.00 75.88 75 PHE A N 1
ATOM 638 C CA . PHE A 1 75 ? -2.780 -1.483 12.981 1.00 75.88 75 PHE A CA 1
ATOM 639 C C . PHE A 1 75 ? -3.540 -2.802 12.807 1.00 75.88 75 PHE A C 1
ATOM 641 O O . PHE A 1 75 ? -3.352 -3.728 13.600 1.00 75.88 75 PHE A O 1
ATOM 648 N N . VAL A 1 76 ? -4.370 -2.912 11.763 1.00 76.31 76 VAL A N 1
ATOM 649 C CA . VAL A 1 76 ? -5.098 -4.145 11.416 1.00 76.31 76 VAL A CA 1
ATOM 650 C C . VAL A 1 76 ? -4.128 -5.282 11.113 1.00 76.31 76 VAL A C 1
ATOM 652 O O . VAL A 1 76 ? -4.316 -6.386 11.632 1.00 76.31 76 VAL A O 1
ATOM 655 N N . TYR A 1 77 ? -3.084 -5.006 10.329 1.00 73.38 77 TYR A N 1
ATOM 656 C CA . TYR A 1 77 ? -2.041 -5.961 9.967 1.00 73.38 77 TYR A CA 1
ATOM 657 C C . TYR A 1 77 ? -1.250 -6.434 11.196 1.00 73.38 77 TYR A C 1
ATOM 659 O O . TYR A 1 77 ? -1.222 -7.633 11.482 1.00 73.38 77 TYR A O 1
ATOM 667 N N . MET A 1 78 ? -0.692 -5.502 11.978 1.00 71.69 78 MET A N 1
ATOM 668 C CA . MET A 1 78 ? 0.129 -5.798 13.163 1.00 71.69 78 MET A CA 1
ATOM 669 C C . MET A 1 78 ? -0.646 -6.566 14.239 1.00 71.69 78 MET A C 1
ATOM 671 O O . MET A 1 78 ? -0.089 -7.436 14.904 1.00 71.69 78 MET A O 1
ATOM 675 N N . ASN A 1 79 ? -1.947 -6.297 14.381 1.00 73.38 79 ASN A N 1
ATOM 676 C CA . ASN A 1 79 ? -2.807 -6.974 15.357 1.00 73.38 79 ASN A CA 1
ATOM 677 C C . ASN A 1 79 ? -3.571 -8.180 14.777 1.00 73.38 79 ASN A C 1
ATOM 679 O O . ASN A 1 79 ? -4.389 -8.776 15.480 1.00 73.38 79 ASN A O 1
ATOM 683 N N . ARG A 1 80 ? -3.340 -8.543 13.504 1.00 73.81 80 ARG A N 1
ATOM 684 C CA . ARG A 1 80 ? -4.018 -9.648 12.796 1.00 73.81 80 ARG A CA 1
ATOM 685 C C . ARG A 1 80 ? -5.548 -9.634 12.957 1.00 73.81 80 ARG A C 1
ATOM 687 O O . ARG A 1 80 ? -6.186 -10.677 13.129 1.00 73.81 80 ARG A O 1
ATOM 694 N N . LEU A 1 81 ? -6.152 -8.445 12.940 1.00 74.81 81 LEU A N 1
ATOM 695 C CA . LEU A 1 81 ? -7.594 -8.274 13.146 1.00 74.81 81 LEU A CA 1
ATOM 696 C C . LEU A 1 81 ? -8.340 -8.735 11.894 1.00 74.81 81 LEU A C 1
ATOM 698 O O . LEU A 1 81 ? -8.133 -8.124 10.861 1.00 74.81 81 LEU A O 1
ATOM 702 N N . ARG A 1 82 ? -9.214 -9.752 11.975 1.00 70.31 82 ARG A N 1
ATOM 703 C CA . ARG A 1 82 ? -9.991 -10.306 10.838 1.00 70.31 82 ARG A CA 1
ATOM 704 C C . ARG A 1 82 ? -11.500 -10.121 11.026 1.00 70.31 82 ARG A C 1
ATOM 706 O O . ARG A 1 82 ? -11.988 -10.428 12.118 1.00 70.31 82 ARG A O 1
ATOM 713 N N . ILE A 1 83 ? -12.264 -9.761 9.984 1.00 65.62 83 ILE A N 1
ATOM 714 C CA . ILE A 1 83 ? -13.732 -9.594 10.101 1.00 65.62 83 ILE A CA 1
ATOM 715 C C . ILE A 1 83 ? -14.446 -10.885 10.509 1.00 65.62 83 ILE A C 1
ATOM 717 O O . ILE A 1 83 ? -15.414 -10.876 11.272 1.00 65.62 83 ILE A O 1
ATOM 721 N N . ASN A 1 84 ? -13.926 -12.022 10.038 1.00 64.06 84 ASN A N 1
ATOM 722 C CA . ASN A 1 84 ? -14.502 -13.339 10.293 1.00 64.06 84 ASN A CA 1
ATOM 723 C C . ASN A 1 84 ? -14.311 -13.790 11.746 1.00 64.06 84 ASN A C 1
ATOM 725 O O . ASN A 1 84 ? -14.953 -14.746 12.184 1.00 64.06 84 ASN A O 1
ATOM 729 N N . ASN A 1 85 ? -13.488 -13.080 12.526 1.00 70.81 85 ASN A N 1
ATOM 730 C CA . ASN A 1 85 ? -13.360 -13.324 13.951 1.00 70.81 85 ASN A CA 1
ATOM 731 C C . ASN A 1 85 ? -14.684 -12.992 14.657 1.00 70.81 85 ASN A C 1
ATOM 733 O O . ASN A 1 85 ? -15.090 -11.833 14.756 1.00 70.81 85 ASN A O 1
ATOM 737 N N . ILE A 1 86 ? -15.338 -14.023 15.200 1.00 67.44 86 ILE A N 1
ATOM 738 C CA . ILE A 1 86 ? -16.639 -13.932 15.882 1.00 67.44 86 ILE A CA 1
ATOM 739 C C . ILE A 1 86 ? -16.628 -12.859 16.982 1.00 67.44 86 ILE A C 1
ATOM 741 O O . ILE A 1 86 ? -17.610 -12.137 17.148 1.00 67.44 86 ILE A O 1
ATOM 745 N N . LYS A 1 87 ? -15.502 -12.684 17.689 1.00 72.94 87 LYS A N 1
ATOM 746 C CA . LYS A 1 87 ? -15.365 -11.666 18.744 1.00 72.94 87 LYS A CA 1
ATOM 747 C C . LYS A 1 87 ? -15.383 -10.236 18.201 1.00 72.94 87 LYS A C 1
ATOM 749 O O . LYS A 1 87 ? -15.778 -9.326 18.929 1.00 72.94 87 LYS A O 1
ATOM 754 N N . LEU A 1 88 ? -14.955 -10.037 16.953 1.00 66.88 88 LEU A N 1
ATOM 755 C CA . LEU A 1 88 ? -14.874 -8.729 16.301 1.00 66.88 88 LEU A CA 1
ATOM 756 C C . LEU A 1 88 ? -16.164 -8.356 15.558 1.00 66.88 88 LEU A C 1
ATOM 758 O O . LEU A 1 88 ? -16.448 -7.169 15.401 1.00 66.88 88 LEU A O 1
ATOM 762 N N . LYS A 1 89 ? -17.008 -9.337 15.206 1.00 69.75 89 LYS A N 1
ATOM 763 C CA . LYS A 1 89 ? -18.303 -9.099 14.543 1.00 69.75 89 LYS A CA 1
ATOM 764 C C . LYS A 1 89 ? -19.236 -8.164 15.317 1.00 69.75 89 LYS A C 1
ATOM 766 O O . LYS A 1 89 ? -20.086 -7.539 14.703 1.00 69.75 89 LYS A O 1
ATOM 771 N N . LYS A 1 90 ? -19.093 -8.021 16.637 1.00 77.19 90 LYS A N 1
ATOM 772 C CA . LYS A 1 90 ? -19.934 -7.108 17.436 1.00 77.19 90 LYS A CA 1
ATOM 773 C C . LYS A 1 90 ? -19.652 -5.615 17.199 1.00 77.19 90 LYS A C 1
ATOM 775 O O . LYS A 1 90 ? -20.473 -4.782 17.574 1.00 77.19 90 LYS A O 1
ATOM 780 N N . TYR A 1 91 ? -18.514 -5.261 16.599 1.00 74.25 91 TYR A N 1
ATOM 781 C CA . TYR A 1 91 ? -18.110 -3.869 16.401 1.00 74.25 91 TYR A CA 1
ATOM 782 C C . TYR A 1 91 ? -18.546 -3.359 15.021 1.00 74.25 91 TYR A C 1
ATOM 784 O O . TYR A 1 91 ? -17.950 -3.692 13.997 1.00 74.25 91 TYR A O 1
ATOM 792 N N . LYS A 1 92 ? -19.583 -2.515 14.985 1.00 76.75 92 LYS A N 1
ATOM 793 C CA . LYS A 1 92 ? -20.165 -1.992 13.734 1.00 76.75 92 LYS A CA 1
ATOM 794 C C . LYS A 1 92 ? -19.207 -1.075 12.964 1.00 76.75 92 LYS A C 1
ATOM 796 O O . LYS A 1 92 ? -19.325 -0.938 11.754 1.00 76.75 92 LYS A O 1
ATOM 801 N N . GLU A 1 93 ? -18.297 -0.399 13.657 1.00 77.12 93 GLU A N 1
ATOM 802 C CA . GLU A 1 93 ? -17.285 0.494 13.074 1.00 77.12 93 GLU A CA 1
ATOM 803 C C . GLU A 1 93 ? -16.260 -0.297 12.263 1.00 77.12 93 GLU A C 1
ATOM 805 O O . GLU A 1 93 ? -15.897 0.096 11.159 1.00 77.12 93 GLU A O 1
ATOM 810 N N . LEU A 1 94 ? -15.853 -1.444 12.804 1.00 73.31 94 LEU A N 1
ATOM 811 C CA . LEU A 1 94 ? -14.971 -2.397 12.148 1.00 73.31 94 LEU A CA 1
ATOM 812 C C . LEU A 1 94 ? -15.627 -2.970 10.887 1.00 73.31 94 LEU A C 1
ATOM 814 O O . LEU A 1 94 ? -15.018 -2.948 9.823 1.00 73.31 94 LEU A O 1
ATOM 818 N N . GLN A 1 95 ? -16.890 -3.401 10.980 1.00 74.19 95 GLN A N 1
ATOM 819 C CA . GLN A 1 95 ? -17.651 -3.879 9.817 1.00 74.19 95 GLN A CA 1
ATOM 820 C C . GLN A 1 95 ? -17.740 -2.830 8.704 1.00 74.19 95 GLN A C 1
ATOM 822 O O . GLN A 1 95 ? -17.549 -3.157 7.537 1.00 74.19 95 GLN A O 1
ATOM 827 N N . TYR A 1 96 ? -18.007 -1.569 9.066 1.00 73.75 96 TYR A N 1
ATOM 828 C CA . TYR A 1 96 ? -18.059 -0.473 8.102 1.00 73.75 96 TYR A CA 1
ATOM 829 C C . TYR A 1 96 ? -16.732 -0.353 7.353 1.00 73.75 96 TYR A C 1
ATOM 831 O O . TYR A 1 96 ? -16.718 -0.381 6.127 1.00 73.75 96 TYR A O 1
ATOM 839 N N . ILE A 1 97 ? -15.616 -0.296 8.077 1.00 73.88 97 ILE A N 1
ATOM 840 C CA . ILE A 1 97 ? -14.302 -0.130 7.463 1.00 73.88 97 ILE A CA 1
ATOM 841 C C . ILE A 1 97 ? -13.879 -1.326 6.611 1.00 73.88 97 ILE A C 1
ATOM 843 O O . ILE A 1 97 ? -13.283 -1.121 5.559 1.00 73.88 97 ILE A O 1
ATOM 847 N N . TRP A 1 98 ? -14.240 -2.548 6.998 1.00 76.25 98 TRP A N 1
ATOM 848 C CA . TRP A 1 98 ? -14.041 -3.725 6.154 1.00 76.25 98 TRP A CA 1
ATOM 849 C C . TRP A 1 98 ? -14.866 -3.663 4.868 1.00 76.25 98 TRP A C 1
ATOM 851 O O . TRP A 1 98 ? -14.335 -3.953 3.800 1.00 76.25 98 TRP A O 1
ATOM 861 N N . SER A 1 99 ? -16.115 -3.188 4.949 1.00 75.62 99 SER A N 1
ATOM 862 C CA . SER A 1 99 ? -16.990 -3.061 3.777 1.00 75.62 99 SER A CA 1
ATOM 863 C C . SER A 1 99 ? -16.497 -2.041 2.750 1.00 75.62 99 SER A C 1
ATOM 865 O O . SER A 1 99 ? -16.743 -2.213 1.561 1.00 75.62 99 SER A O 1
ATOM 867 N N . ILE A 1 100 ? -15.795 -0.991 3.194 1.00 70.31 100 ILE A N 1
ATOM 868 C CA . ILE A 1 100 ? -15.268 0.040 2.293 1.00 70.31 100 ILE A CA 1
ATOM 869 C C . ILE A 1 100 ? -13.796 -0.185 1.931 1.00 70.31 100 ILE A C 1
ATOM 871 O O . ILE A 1 100 ? -13.401 0.118 0.816 1.00 70.31 100 ILE A O 1
ATOM 875 N N . GLY A 1 101 ? -12.969 -0.707 2.836 1.00 66.00 101 GLY A N 1
ATOM 876 C CA . GLY A 1 101 ? -11.509 -0.712 2.702 1.00 66.00 101 GLY A CA 1
ATOM 877 C C . GLY A 1 101 ? -10.897 -1.957 2.069 1.00 66.00 101 GLY A C 1
ATOM 878 O O . GLY A 1 101 ? -9.685 -1.968 1.875 1.00 66.00 101 GLY A O 1
ATOM 879 N N . HIS A 1 102 ? -11.690 -2.996 1.775 1.00 66.88 102 HIS A N 1
ATOM 880 C CA . HIS A 1 102 ? -11.191 -4.311 1.329 1.00 66.88 102 HIS A CA 1
ATOM 881 C C . HIS A 1 102 ? -10.127 -4.905 2.271 1.00 66.88 102 HIS A C 1
ATOM 883 O O . HIS A 1 102 ? -9.249 -5.663 1.871 1.00 66.88 102 HIS A O 1
ATOM 889 N N . LEU A 1 103 ? -10.212 -4.571 3.562 1.00 64.62 103 LEU A N 1
ATOM 890 C CA . LEU A 1 103 ? -9.258 -5.026 4.576 1.00 64.62 103 LEU A CA 1
ATOM 891 C C . LEU A 1 103 ? -9.303 -6.548 4.803 1.00 64.62 103 LEU A C 1
ATOM 893 O O . LEU A 1 103 ? -8.412 -7.091 5.450 1.00 64.62 103 LEU A O 1
ATOM 897 N N . ASP A 1 104 ? -10.330 -7.233 4.296 1.00 61.75 104 ASP A N 1
ATOM 898 C CA . ASP A 1 104 ? -10.427 -8.696 4.311 1.00 61.75 104 ASP A CA 1
ATOM 899 C C . ASP A 1 104 ? -9.430 -9.353 3.351 1.00 61.75 104 ASP A C 1
ATOM 901 O O . ASP A 1 104 ? -8.990 -10.476 3.597 1.00 61.75 104 ASP A O 1
ATOM 905 N N . ASP A 1 105 ? -9.002 -8.610 2.326 1.00 59.56 105 ASP A N 1
ATOM 906 C CA . ASP A 1 105 ? -7.994 -9.026 1.352 1.00 59.56 105 ASP A CA 1
ATOM 907 C C . ASP A 1 105 ? -6.566 -8.704 1.824 1.00 59.56 105 ASP A C 1
ATOM 909 O O . ASP A 1 105 ? -5.592 -8.925 1.090 1.00 59.56 105 ASP A O 1
ATOM 913 N N . ILE A 1 106 ? -6.396 -8.165 3.043 1.00 65.56 106 ILE A N 1
ATOM 914 C CA . ILE A 1 106 ? -5.074 -8.112 3.673 1.00 65.56 106 ILE A CA 1
ATOM 915 C C . ILE A 1 106 ? -4.673 -9.549 3.979 1.00 65.56 106 ILE A C 1
ATOM 917 O O . ILE A 1 106 ? -5.007 -10.127 5.015 1.00 65.56 106 ILE A O 1
ATOM 921 N N . ASN A 1 107 ? -3.912 -10.131 3.061 1.00 61.38 107 ASN A N 1
ATOM 922 C CA . ASN A 1 107 ? -3.200 -11.356 3.338 1.00 61.38 107 ASN A CA 1
ATOM 923 C C . ASN A 1 107 ? -2.104 -11.041 4.367 1.00 61.38 107 ASN A C 1
ATOM 925 O O . ASN A 1 107 ? -1.081 -10.472 4.016 1.00 61.38 107 ASN A O 1
ATOM 929 N N . TYR A 1 108 ? -2.322 -11.414 5.630 1.00 65.38 108 TYR A N 1
ATOM 930 C CA . TYR A 1 108 ? -1.374 -11.203 6.736 1.00 65.38 108 TYR A CA 1
ATOM 931 C C . TYR A 1 108 ? -0.031 -11.933 6.567 1.00 65.38 108 TYR A C 1
ATOM 933 O O . TYR A 1 108 ? 0.881 -11.699 7.354 1.00 65.38 108 TYR A O 1
ATOM 941 N N . GLU A 1 109 ? 0.085 -12.840 5.594 1.00 56.81 109 GLU A N 1
ATOM 942 C CA . GLU A 1 109 ? 1.356 -13.465 5.201 1.00 56.81 109 GLU A CA 1
ATOM 943 C C . GLU A 1 109 ? 2.121 -12.615 4.175 1.00 56.81 109 GLU A C 1
ATOM 945 O O . GLU A 1 109 ? 3.332 -12.754 4.023 1.00 56.81 109 GLU A O 1
ATOM 950 N N . LYS A 1 110 ? 1.418 -11.724 3.468 1.00 64.44 110 LYS A N 1
ATOM 951 C CA . LYS A 1 110 ? 1.964 -10.789 2.485 1.00 64.44 110 LYS A CA 1
ATOM 952 C C . LYS A 1 110 ? 2.244 -9.452 3.182 1.00 64.44 110 LYS A C 1
ATOM 954 O O . LYS A 1 110 ? 1.442 -9.004 3.996 1.00 64.44 110 LYS A O 1
ATOM 959 N N . ASN A 1 111 ? 3.374 -8.805 2.892 1.00 76.38 111 ASN A N 1
ATOM 960 C CA . ASN A 1 111 ? 3.692 -7.523 3.530 1.00 76.38 111 ASN A CA 1
ATOM 961 C C . ASN A 1 111 ? 2.656 -6.434 3.142 1.00 76.38 111 ASN A C 1
ATOM 96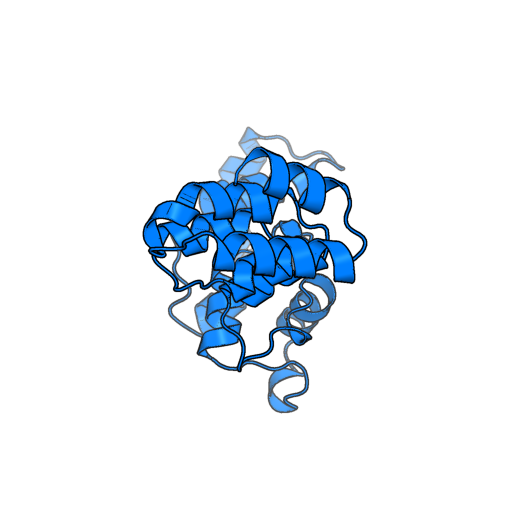3 O O . ASN A 1 111 ? 1.951 -6.537 2.135 1.00 76.38 111 ASN A O 1
ATOM 967 N N . ILE A 1 112 ? 2.537 -5.381 3.955 1.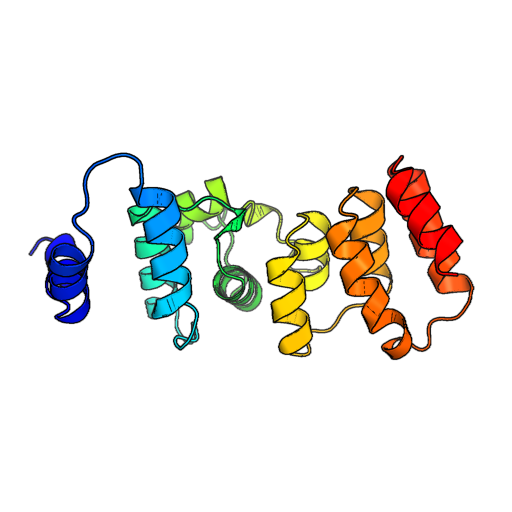00 78.94 112 ILE A N 1
ATOM 968 C CA . ILE A 1 112 ? 1.558 -4.302 3.729 1.00 78.94 112 ILE A CA 1
ATOM 969 C C . ILE A 1 112 ? 1.805 -3.534 2.416 1.00 78.94 112 ILE A C 1
ATOM 971 O O . ILE A 1 112 ? 0.850 -3.085 1.783 1.00 78.94 112 ILE A O 1
ATOM 975 N N . MET A 1 113 ? 3.064 -3.455 1.969 1.00 84.06 113 MET A N 1
ATOM 976 C CA . MET A 1 113 ? 3.460 -2.833 0.701 1.00 84.06 113 MET A CA 1
ATOM 977 C C . MET A 1 113 ? 2.825 -3.540 -0.499 1.00 84.06 113 MET A C 1
ATOM 979 O O . MET A 1 113 ? 2.205 -2.896 -1.343 1.00 84.06 113 MET A O 1
ATOM 983 N N . ASP A 1 114 ? 2.882 -4.868 -0.531 1.00 86.31 114 ASP A N 1
ATOM 984 C CA . ASP A 1 114 ? 2.277 -5.712 -1.557 1.00 86.31 114 ASP A CA 1
ATOM 985 C C . ASP A 1 114 ? 0.751 -5.578 -1.614 1.00 86.31 114 ASP A C 1
ATOM 987 O O . ASP A 1 114 ? 0.155 -5.707 -2.686 1.00 86.31 114 ASP A O 1
ATOM 991 N N . HIS A 1 115 ? 0.097 -5.375 -0.467 1.00 81.50 115 HIS A N 1
ATOM 992 C CA . HIS A 1 115 ? -1.347 -5.144 -0.427 1.00 81.50 115 HIS A CA 1
ATOM 993 C C . HIS A 1 115 ? -1.692 -3.756 -0.981 1.00 81.50 115 HIS A C 1
ATOM 995 O O . HIS A 1 115 ? -2.602 -3.632 -1.799 1.00 81.50 115 HIS A O 1
ATOM 1001 N N . CYS A 1 116 ? -0.939 -2.718 -0.603 1.00 79.38 116 CYS A N 1
ATOM 1002 C CA . CYS A 1 116 ? -1.126 -1.381 -1.164 1.00 79.38 116 CYS A CA 1
ATOM 1003 C C . CYS A 1 116 ? -0.870 -1.350 -2.678 1.00 79.38 116 CYS A C 1
ATOM 1005 O O . CYS A 1 116 ? -1.635 -0.709 -3.395 1.00 79.38 116 CYS A O 1
ATOM 1007 N N . ALA A 1 117 ? 0.141 -2.078 -3.158 1.00 86.19 117 ALA A N 1
ATOM 1008 C CA . ALA A 1 117 ? 0.404 -2.284 -4.580 1.00 86.19 117 ALA A CA 1
ATOM 1009 C C . ALA A 1 117 ? -0.761 -2.988 -5.287 1.00 86.19 117 ALA A C 1
ATOM 1011 O O . ALA A 1 117 ? -1.191 -2.541 -6.341 1.00 86.19 117 ALA A O 1
ATOM 1012 N N . HIS A 1 118 ? -1.314 -4.048 -4.688 1.00 85.62 118 HIS A N 1
ATOM 1013 C CA . HIS A 1 118 ? -2.448 -4.798 -5.246 1.00 85.62 118 HIS A CA 1
ATOM 1014 C C . HIS A 1 118 ? -3.708 -3.938 -5.390 1.00 85.62 118 HIS A C 1
ATOM 1016 O O . HIS A 1 118 ? -4.435 -4.055 -6.373 1.00 85.62 118 HIS A O 1
ATOM 1022 N N . MET A 1 119 ? -3.954 -3.059 -4.418 1.00 80.44 119 MET A N 1
ATOM 1023 C CA . MET A 1 119 ? -5.144 -2.207 -4.379 1.00 80.44 119 MET A CA 1
ATOM 1024 C C . MET A 1 119 ? -4.973 -0.859 -5.096 1.00 80.44 119 MET A C 1
ATOM 1026 O O . MET A 1 119 ? -5.932 -0.088 -5.165 1.00 80.44 119 MET A O 1
ATOM 1030 N N . GLY A 1 120 ? -3.775 -0.539 -5.597 1.00 79.00 120 GLY A N 1
ATOM 1031 C CA . GLY A 1 120 ? -3.498 0.745 -6.252 1.00 79.00 120 GLY A CA 1
ATOM 1032 C C . GLY A 1 120 ? -3.438 1.934 -5.295 1.00 79.00 120 GLY A C 1
ATOM 1033 O O . GLY A 1 120 ? -3.702 3.079 -5.668 1.00 79.00 120 GLY A O 1
ATOM 1034 N N . TYR A 1 121 ? -3.130 1.696 -4.021 1.00 79.50 121 TYR A N 1
ATOM 1035 C CA . TYR A 1 121 ? -3.129 2.731 -2.990 1.00 79.50 121 TYR A CA 1
ATOM 1036 C C . TYR A 1 121 ? -1.816 3.529 -2.985 1.00 79.50 121 TYR A C 1
ATOM 1038 O O . TYR A 1 121 ? -1.063 3.497 -2.012 1.00 79.50 121 TYR A O 1
ATOM 1046 N N . LEU A 1 122 ? -1.561 4.312 -4.039 1.00 79.19 122 LEU A N 1
ATOM 1047 C CA . LEU A 1 122 ? -0.329 5.103 -4.206 1.00 79.19 122 LEU A CA 1
ATOM 1048 C C . LEU A 1 122 ? 0.027 5.953 -2.977 1.00 79.19 122 LEU A C 1
ATOM 1050 O O . LEU A 1 122 ? 1.168 5.957 -2.528 1.00 79.19 122 LEU A O 1
ATOM 1054 N N . ASN A 1 123 ? -0.940 6.674 -2.402 1.00 68.75 123 ASN A N 1
ATOM 1055 C CA . ASN A 1 123 ? -0.682 7.504 -1.218 1.00 68.75 123 ASN A CA 1
ATOM 1056 C C . ASN A 1 123 ? -0.233 6.672 -0.009 1.00 68.75 123 ASN A C 1
ATOM 1058 O O . ASN A 1 123 ? 0.547 7.156 0.804 1.00 68.75 123 ASN A O 1
ATOM 1062 N N . CYS A 1 124 ? -0.709 5.432 0.104 1.00 72.31 124 CYS A N 1
ATOM 1063 C CA . CYS A 1 124 ? -0.261 4.515 1.144 1.00 72.31 124 CYS A CA 1
ATOM 1064 C C . CYS A 1 124 ? 1.179 4.066 0.882 1.00 72.31 124 CYS A C 1
ATOM 1066 O O . CYS A 1 124 ? 1.992 4.131 1.795 1.00 72.31 124 CYS A O 1
ATOM 1068 N N . ILE A 1 125 ? 1.515 3.713 -0.365 1.00 77.94 125 ILE A N 1
ATOM 1069 C CA . ILE A 1 125 ? 2.886 3.360 -0.773 1.00 77.94 125 ILE A CA 1
ATOM 1070 C C . ILE A 1 125 ? 3.863 4.499 -0.455 1.00 77.94 125 ILE A C 1
ATOM 1072 O O . ILE A 1 125 ? 4.907 4.244 0.132 1.00 77.94 125 ILE A O 1
ATOM 1076 N N . LYS A 1 126 ? 3.505 5.755 -0.761 1.00 78.69 126 LYS A N 1
ATOM 1077 C CA . LYS A 1 126 ? 4.308 6.944 -0.413 1.00 78.69 126 LYS A CA 1
ATOM 1078 C C . LYS A 1 126 ? 4.674 6.976 1.068 1.00 78.69 126 LYS A C 1
ATOM 1080 O O . LYS A 1 126 ? 5.848 6.995 1.410 1.00 78.69 126 LYS A O 1
ATOM 1085 N N . ILE A 1 127 ? 3.662 6.890 1.929 1.00 66.75 127 ILE A N 1
ATOM 1086 C CA . ILE 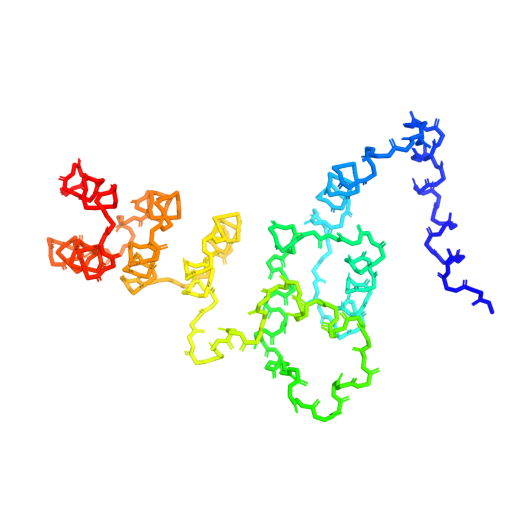A 1 127 ? 3.858 6.962 3.380 1.00 66.75 127 ILE A CA 1
ATOM 1087 C C . ILE A 1 127 ? 4.641 5.748 3.904 1.00 66.75 127 ILE A C 1
ATOM 1089 O O . ILE A 1 127 ? 5.452 5.888 4.815 1.00 66.75 127 ILE A O 1
ATOM 1093 N N . LEU A 1 128 ? 4.402 4.553 3.358 1.00 75.62 128 LEU A N 1
ATOM 1094 C CA . LEU A 1 128 ? 5.122 3.345 3.760 1.00 75.62 128 LEU A CA 1
ATOM 1095 C C . LEU A 1 128 ? 6.614 3.433 3.412 1.00 75.62 128 LEU A C 1
ATOM 1097 O O . LEU A 1 128 ? 7.446 3.074 4.245 1.00 75.62 128 LEU A O 1
ATOM 1101 N N . LEU A 1 129 ? 6.951 3.955 2.229 1.00 79.31 129 LEU A N 1
ATOM 1102 C CA . LEU A 1 129 ? 8.340 4.206 1.841 1.00 79.31 129 LEU A CA 1
ATOM 1103 C C . LEU A 1 129 ? 8.996 5.281 2.715 1.00 79.31 129 LEU A C 1
ATOM 1105 O O . LEU A 1 129 ? 10.113 5.062 3.176 1.00 79.31 129 LEU A O 1
ATOM 1109 N N . ASP A 1 130 ? 8.289 6.374 3.025 1.00 77.56 130 ASP A N 1
ATOM 1110 C CA . ASP A 1 130 ? 8.778 7.419 3.945 1.00 77.56 130 ASP A CA 1
ATOM 1111 C C . ASP A 1 130 ? 9.081 6.865 5.351 1.00 77.56 130 ASP A C 1
ATOM 1113 O O . ASP A 1 130 ? 9.920 7.391 6.080 1.00 77.56 130 ASP A O 1
ATOM 1117 N N . ARG A 1 131 ? 8.401 5.778 5.737 1.00 74.62 131 ARG A N 1
ATOM 1118 C CA . ARG A 1 131 ? 8.588 5.058 7.007 1.00 74.62 131 ARG A CA 1
ATOM 1119 C C . ARG A 1 131 ? 9.523 3.854 6.902 1.00 74.62 131 ARG A C 1
ATOM 1121 O O . ARG A 1 131 ? 9.609 3.081 7.854 1.00 74.62 131 ARG A O 1
ATOM 1128 N N . PHE A 1 132 ? 10.210 3.685 5.775 1.00 80.50 132 PHE A N 1
ATOM 1129 C CA . PHE A 1 132 ? 11.158 2.597 5.530 1.00 80.50 132 PHE A CA 1
ATOM 1130 C C . PHE A 1 132 ? 10.553 1.190 5.663 1.00 80.50 132 PHE A C 1
ATOM 1132 O O . PHE A 1 132 ? 11.251 0.241 6.029 1.00 80.50 132 PHE A O 1
ATOM 1139 N N . TYR A 1 133 ? 9.259 1.025 5.363 1.00 79.56 133 TYR A N 1
ATOM 1140 C CA . TYR A 1 133 ? 8.687 -0.316 5.269 1.00 79.56 133 TYR A CA 1
ATOM 1141 C C . TYR A 1 133 ? 9.358 -1.100 4.137 1.00 79.56 133 TYR A C 1
ATOM 1143 O O . TYR A 1 133 ? 9.613 -0.542 3.067 1.00 79.56 133 TYR A O 1
ATOM 1151 N N . PRO A 1 134 ? 9.622 -2.401 4.343 1.00 79.69 134 PRO A N 1
ATOM 1152 C CA . PRO A 1 134 ? 10.268 -3.224 3.339 1.00 79.69 134 PRO A CA 1
ATOM 1153 C C . PRO A 1 134 ? 9.343 -3.455 2.142 1.00 79.69 134 PRO A C 1
ATOM 1155 O O . PRO A 1 134 ? 8.138 -3.666 2.292 1.00 79.69 134 PRO A O 1
ATOM 1158 N N . TYR A 1 135 ? 9.948 -3.473 0.964 1.00 85.38 135 TYR A N 1
ATOM 1159 C CA . TYR A 1 135 ? 9.344 -3.822 -0.315 1.00 85.38 135 TYR A CA 1
ATOM 1160 C C . TYR A 1 135 ? 10.378 -4.584 -1.145 1.00 85.38 135 TYR A C 1
ATOM 1162 O O . TYR A 1 135 ? 11.580 -4.485 -0.895 1.00 85.38 135 TYR A O 1
ATOM 1170 N N . ASP A 1 136 ? 9.916 -5.356 -2.119 1.00 85.62 136 ASP A N 1
ATOM 1171 C CA . ASP A 1 136 ? 10.767 -6.181 -2.976 1.00 85.62 136 ASP A CA 1
ATOM 1172 C C . ASP A 1 136 ? 10.236 -6.193 -4.419 1.00 85.62 136 ASP A C 1
ATOM 1174 O O . ASP A 1 136 ? 9.263 -5.510 -4.747 1.00 85.62 136 ASP A O 1
ATOM 1178 N N . CYS A 1 137 ? 10.862 -6.978 -5.301 1.00 86.31 137 CYS A N 1
ATOM 1179 C CA . CYS A 1 137 ? 10.468 -7.108 -6.709 1.00 86.31 137 CYS A CA 1
ATOM 1180 C C . CYS A 1 137 ? 9.000 -7.524 -6.889 1.00 86.31 137 CYS A C 1
ATOM 1182 O O . CYS A 1 137 ? 8.358 -7.170 -7.884 1.00 86.31 137 CYS A O 1
ATOM 1184 N N . LYS A 1 138 ? 8.445 -8.255 -5.918 1.00 88.69 138 LYS A N 1
ATOM 1185 C CA . LYS A 1 138 ? 7.056 -8.696 -5.946 1.00 88.69 138 LYS A CA 1
ATOM 1186 C C . LYS A 1 138 ? 6.116 -7.501 -5.832 1.00 88.69 138 LYS A C 1
ATOM 1188 O O . LYS A 1 138 ? 5.137 -7.455 -6.571 1.00 88.69 138 LYS A O 1
ATOM 1193 N N . THR A 1 139 ? 6.430 -6.507 -4.998 1.00 90.38 139 THR A N 1
ATOM 1194 C CA . THR A 1 139 ? 5.629 -5.277 -4.856 1.00 90.38 139 THR A CA 1
ATOM 1195 C C . THR A 1 139 ? 5.477 -4.528 -6.193 1.00 90.38 139 THR A C 1
ATOM 1197 O O . THR A 1 139 ? 4.378 -4.080 -6.539 1.00 90.38 139 THR A O 1
ATOM 1200 N N . TYR A 1 140 ? 6.547 -4.447 -6.991 1.00 92.44 140 TYR A N 1
ATOM 1201 C CA . TYR A 1 140 ? 6.516 -3.856 -8.339 1.00 92.44 140 TYR A CA 1
ATOM 1202 C C . TYR A 1 140 ? 5.684 -4.702 -9.296 1.00 92.44 140 TYR A C 1
ATOM 1204 O O . TYR A 1 140 ? 4.789 -4.184 -9.959 1.00 92.44 140 TYR A O 1
ATOM 1212 N N . SER A 1 141 ? 5.946 -6.011 -9.314 1.00 92.62 141 SER A N 1
ATOM 1213 C CA . SER A 1 141 ? 5.248 -6.972 -10.173 1.00 92.62 141 SER A CA 1
ATOM 1214 C C . SER A 1 141 ? 3.741 -6.967 -9.918 1.00 92.62 141 SER A C 1
ATOM 1216 O O . SER A 1 141 ? 2.952 -6.997 -10.852 1.00 92.62 141 SER A O 1
ATOM 1218 N N . ILE A 1 142 ? 3.317 -6.845 -8.657 1.00 91.88 142 ILE A N 1
ATOM 1219 C CA . ILE A 1 142 ? 1.906 -6.694 -8.291 1.00 91.88 142 ILE A CA 1
ATOM 1220 C C . ILE A 1 142 ? 1.333 -5.398 -8.869 1.00 91.88 142 ILE A C 1
ATOM 1222 O O . ILE A 1 142 ? 0.271 -5.431 -9.483 1.00 91.88 142 ILE A O 1
ATOM 1226 N N . SER A 1 143 ? 2.019 -4.265 -8.692 1.00 92.38 143 SER A N 1
ATOM 1227 C CA . SER A 1 143 ? 1.546 -2.984 -9.239 1.00 92.38 143 SER A CA 1
ATOM 1228 C C . SER A 1 143 ? 1.377 -3.067 -10.761 1.00 92.38 143 SER A C 1
ATOM 1230 O O . SER A 1 143 ? 0.379 -2.600 -11.303 1.00 92.38 143 SER A O 1
ATOM 1232 N N . ALA A 1 144 ? 2.322 -3.730 -11.434 1.00 95.06 144 ALA A N 1
ATOM 1233 C CA . ALA A 1 144 ? 2.313 -3.951 -12.873 1.00 95.06 144 ALA A CA 1
ATOM 1234 C C . ALA A 1 144 ? 1.194 -4.902 -13.335 1.00 95.06 144 ALA A C 1
ATOM 1236 O O . ALA A 1 144 ? 0.505 -4.590 -14.302 1.00 95.06 144 ALA A O 1
ATOM 1237 N N . PHE A 1 145 ? 0.976 -6.021 -12.635 1.00 95.50 145 PHE A N 1
ATOM 1238 C CA . PHE A 1 145 ? -0.044 -7.030 -12.957 1.00 95.50 145 PHE A CA 1
ATOM 1239 C C . PHE A 1 145 ? -1.479 -6.512 -12.790 1.00 95.50 145 PHE A C 1
ATOM 1241 O O . PHE A 1 145 ? -2.366 -6.892 -13.546 1.00 95.50 145 PHE A O 1
ATOM 1248 N N . TYR A 1 146 ? -1.721 -5.625 -11.823 1.00 90.69 146 TYR A N 1
ATOM 1249 C CA . TYR A 1 146 ? -3.058 -5.085 -11.539 1.00 90.69 146 TYR A CA 1
ATOM 1250 C C . TYR A 1 146 ? -3.328 -3.707 -12.170 1.00 90.69 146 TYR A C 1
ATOM 1252 O O . TYR A 1 146 ? -4.274 -3.034 -11.772 1.00 90.69 146 TYR A O 1
ATOM 1260 N N . ALA A 1 147 ? -2.527 -3.294 -13.158 1.00 92.69 147 ALA A N 1
ATOM 1261 C CA . ALA A 1 147 ? -2.681 -2.038 -13.904 1.00 92.69 147 ALA A CA 1
ATOM 1262 C C . ALA A 1 147 ? -2.509 -0.746 -13.078 1.00 92.69 147 ALA A C 1
ATOM 1264 O O . ALA A 1 147 ? -2.944 0.324 -13.500 1.00 92.69 147 ALA A O 1
ATOM 1265 N N . HIS A 1 148 ? -1.857 -0.808 -11.915 1.00 92.88 148 HIS A N 1
ATOM 1266 C CA . HIS A 1 148 ? -1.663 0.354 -11.039 1.00 92.88 148 HIS A CA 1
ATOM 1267 C C . HIS A 1 148 ? -0.398 1.117 -11.419 1.00 92.88 148 HIS A C 1
ATOM 1269 O O . HIS A 1 148 ? 0.599 1.124 -10.686 1.00 92.88 148 HIS A O 1
ATOM 1275 N N . ILE A 1 149 ? -0.426 1.747 -12.592 1.00 93.06 149 ILE A N 1
ATOM 1276 C CA . ILE A 1 149 ? 0.764 2.354 -13.185 1.00 93.06 149 ILE A CA 1
ATOM 1277 C C . ILE A 1 149 ? 1.354 3.476 -12.333 1.00 93.06 149 ILE A C 1
ATOM 1279 O O . ILE A 1 149 ? 2.572 3.568 -12.222 1.00 93.06 149 ILE A O 1
ATOM 1283 N N . GLU A 1 150 ? 0.544 4.284 -11.652 1.00 89.81 150 GLU A N 1
ATOM 1284 C CA . GLU A 1 150 ? 1.068 5.362 -10.811 1.00 89.81 150 GLU A CA 1
ATOM 1285 C C . GLU A 1 150 ? 1.807 4.810 -9.583 1.00 89.81 150 GLU A C 1
ATOM 1287 O O . GLU A 1 150 ? 2.787 5.403 -9.125 1.00 89.81 150 GLU A O 1
ATOM 1292 N N . CYS A 1 151 ? 1.374 3.652 -9.066 1.00 89.94 151 CYS A N 1
ATOM 1293 C CA . CYS A 1 151 ? 2.095 2.925 -8.020 1.00 89.94 151 CYS A CA 1
ATOM 1294 C C . CYS A 1 151 ? 3.431 2.404 -8.549 1.00 89.94 151 CYS A C 1
ATOM 1296 O O . CYS A 1 151 ? 4.460 2.614 -7.906 1.00 89.94 151 CYS A O 1
ATOM 1298 N N . LEU A 1 152 ? 3.419 1.781 -9.731 1.00 93.12 152 LEU A N 1
ATOM 1299 C CA . LEU A 1 152 ? 4.619 1.259 -10.381 1.00 93.12 152 LEU A CA 1
ATOM 1300 C C . LEU A 1 152 ? 5.642 2.366 -10.669 1.00 93.12 152 LEU A C 1
ATOM 1302 O O . LEU A 1 152 ? 6.805 2.218 -10.307 1.00 93.12 152 LEU A O 1
ATOM 1306 N N . GLN A 1 153 ? 5.205 3.479 -11.261 1.00 92.88 153 GLN A N 1
ATOM 1307 C CA . GLN A 1 153 ? 6.034 4.650 -11.555 1.00 92.88 153 GLN A CA 1
ATOM 1308 C C . GLN A 1 153 ? 6.698 5.192 -10.296 1.00 92.88 153 GLN A C 1
ATOM 1310 O O . GLN A 1 153 ? 7.903 5.436 -10.271 1.00 92.88 153 GLN A O 1
ATOM 1315 N N . TYR A 1 154 ? 5.914 5.354 -9.228 1.00 89.69 154 TYR A N 1
ATOM 1316 C CA . TYR A 1 154 ? 6.443 5.853 -7.971 1.00 89.69 154 TYR A CA 1
ATOM 1317 C C . TYR A 1 154 ? 7.451 4.883 -7.355 1.00 89.69 154 TYR A C 1
ATOM 1319 O O . TYR A 1 154 ? 8.534 5.313 -6.968 1.00 89.69 154 TYR A O 1
ATOM 1327 N N . LEU A 1 155 ? 7.145 3.583 -7.322 1.00 89.50 155 LEU A N 1
ATOM 1328 C CA . LEU A 1 155 ? 8.082 2.561 -6.857 1.00 89.50 155 LEU A CA 1
ATOM 1329 C C . LEU A 1 155 ? 9.375 2.566 -7.691 1.00 89.50 155 LEU A C 1
ATOM 1331 O O . LEU A 1 155 ? 10.458 2.510 -7.117 1.00 89.50 155 LEU A O 1
ATOM 1335 N N . TYR A 1 156 ? 9.294 2.719 -9.020 1.00 88.50 156 TYR A N 1
ATOM 1336 C CA . TYR A 1 156 ? 10.461 2.761 -9.920 1.00 88.50 156 TYR A CA 1
ATOM 1337 C C . TYR A 1 156 ? 11.463 3.863 -9.578 1.00 88.50 156 TYR A C 1
ATOM 1339 O O . TYR A 1 156 ? 12.662 3.673 -9.777 1.00 88.50 156 TYR A O 1
ATOM 1347 N N . THR A 1 157 ? 11.010 4.975 -8.988 1.00 88.50 157 THR A N 1
ATOM 1348 C CA . THR A 1 157 ? 11.915 6.039 -8.511 1.00 88.50 157 THR A CA 1
ATOM 1349 C C . THR A 1 157 ? 12.880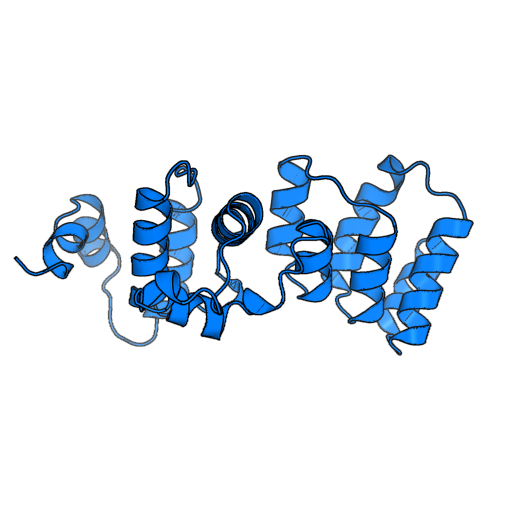 5.564 -7.416 1.00 88.50 157 THR A C 1
ATOM 1351 O O . THR A 1 157 ? 13.943 6.153 -7.233 1.00 88.50 157 THR A O 1
ATOM 1354 N N . PHE A 1 158 ? 12.552 4.458 -6.740 1.00 82.44 158 PHE A N 1
ATOM 1355 C CA . PHE A 1 158 ? 13.349 3.819 -5.692 1.00 82.44 158 PHE A CA 1
ATOM 1356 C C . PHE A 1 158 ? 14.033 2.515 -6.155 1.00 82.44 158 PHE A C 1
ATOM 1358 O O . PHE A 1 158 ? 14.689 1.841 -5.359 1.00 82.44 158 PHE A O 1
ATOM 1365 N N . LYS A 1 159 ? 13.939 2.144 -7.440 1.00 76.81 159 LYS A N 1
ATOM 1366 C CA . LYS A 1 159 ? 14.526 0.905 -7.995 1.00 76.81 159 LYS A CA 1
ATOM 1367 C C . LYS A 1 159 ? 16.027 0.759 -7.692 1.00 76.81 159 LYS A C 1
ATOM 1369 O O . LYS A 1 159 ? 16.516 -0.351 -7.478 1.00 76.81 159 LYS A O 1
ATOM 1374 N N . THR A 1 160 ? 16.760 1.872 -7.618 1.00 66.19 160 THR A N 1
ATOM 1375 C CA . THR A 1 160 ? 18.209 1.904 -7.344 1.00 66.19 160 THR A CA 1
ATOM 1376 C C . THR A 1 160 ? 18.590 1.300 -5.988 1.00 66.19 160 THR A C 1
ATOM 1378 O O . THR A 1 160 ? 19.691 0.764 -5.850 1.00 66.19 160 THR A O 1
ATOM 1381 N N . PHE A 1 161 ? 17.685 1.309 -5.002 1.00 62.56 161 PHE A N 1
ATOM 1382 C CA . PHE A 1 161 ? 17.936 0.774 -3.660 1.00 62.56 161 PHE A CA 1
ATOM 1383 C C . PHE A 1 161 ? 17.953 -0.762 -3.602 1.00 62.56 161 PHE A C 1
ATOM 1385 O O . PHE A 1 161 ? 18.506 -1.328 -2.661 1.00 62.56 161 PHE A O 1
ATOM 1392 N N . LEU A 1 162 ? 17.408 -1.449 -4.612 1.00 61.81 162 LEU A N 1
ATOM 1393 C CA . LEU A 1 162 ? 17.281 -2.911 -4.618 1.00 61.81 162 LEU A CA 1
ATOM 1394 C C . LEU A 1 162 ? 18.484 -3.655 -5.229 1.00 61.81 162 LEU A C 1
ATOM 1396 O O . LEU A 1 162 ? 18.443 -4.880 -5.308 1.00 61.81 162 LEU A O 1
ATOM 1400 N N . ARG A 1 163 ? 19.554 -2.962 -5.672 1.00 58.97 163 ARG A N 1
ATOM 1401 C CA . ARG A 1 163 ? 20.627 -3.557 -6.517 1.00 58.97 163 ARG A CA 1
ATOM 1402 C C . ARG A 1 163 ? 20.040 -4.419 -7.653 1.00 58.97 163 ARG A C 1
ATOM 1404 O O . ARG A 1 163 ? 20.552 -5.482 -7.994 1.00 58.97 163 ARG A O 1
ATOM 1411 N N . ALA A 1 164 ? 18.929 -3.957 -8.211 1.00 58.19 164 ALA A N 1
ATOM 1412 C CA . ALA A 1 164 ? 18.167 -4.660 -9.225 1.00 58.19 164 ALA A CA 1
ATOM 1413 C C . ALA A 1 164 ? 18.838 -4.488 -10.601 1.00 58.19 164 ALA A C 1
ATOM 1415 O O . ALA A 1 164 ? 18.948 -3.368 -11.094 1.00 58.19 164 ALA A O 1
ATOM 1416 N N . GLY A 1 165 ? 19.326 -5.586 -11.190 1.00 61.28 165 GLY A N 1
ATOM 1417 C CA . GLY A 1 165 ? 19.824 -5.634 -12.575 1.00 61.28 165 GLY A CA 1
ATOM 1418 C C . GLY A 1 165 ? 18.726 -6.007 -13.580 1.00 61.28 165 GLY A C 1
ATOM 1419 O O . GLY A 1 165 ? 17.571 -6.134 -13.198 1.00 61.28 165 GLY A O 1
ATOM 1420 N N . VAL A 1 166 ? 19.092 -6.257 -14.843 1.00 61.78 166 VAL A N 1
ATOM 1421 C CA . VAL A 1 166 ? 18.182 -6.558 -15.979 1.00 61.78 166 VAL A CA 1
ATOM 1422 C C . VAL A 1 166 ? 17.085 -7.595 -15.659 1.00 61.78 166 VAL A C 1
ATOM 1424 O O . VAL A 1 166 ? 15.934 -7.417 -16.048 1.00 61.78 166 VAL A O 1
ATOM 1427 N N . GLN A 1 167 ? 17.394 -8.625 -14.860 1.00 67.88 167 GLN A N 1
ATOM 1428 C CA . GLN A 1 167 ? 16.427 -9.656 -14.437 1.00 67.88 167 GLN A CA 1
ATOM 1429 C C . GLN A 1 167 ? 15.234 -9.106 -13.630 1.00 67.88 167 GLN A C 1
ATOM 1431 O O . GLN A 1 167 ? 14.163 -9.710 -13.603 1.00 67.88 167 GLN A O 1
ATOM 1436 N N . PHE A 1 168 ? 15.395 -7.961 -12.962 1.00 81.06 168 PHE A N 1
ATOM 1437 C CA . PHE A 1 168 ? 14.304 -7.283 -12.267 1.00 81.06 168 PHE A CA 1
ATOM 1438 C C . PHE A 1 168 ? 13.277 -6.737 -13.256 1.00 81.06 168 PHE A C 1
ATOM 1440 O O . PHE A 1 168 ? 12.087 -7.009 -13.109 1.00 81.06 168 PHE A O 1
ATOM 1447 N N . ASP A 1 169 ? 13.729 -5.993 -14.264 1.00 82.81 169 ASP A N 1
ATOM 1448 C CA . ASP A 1 169 ? 12.831 -5.339 -15.213 1.00 82.81 169 ASP A CA 1
ATOM 1449 C C . ASP A 1 169 ? 12.069 -6.365 -16.055 1.00 82.81 169 ASP A C 1
ATOM 1451 O O . ASP A 1 169 ? 10.878 -6.193 -16.307 1.00 82.81 169 ASP A O 1
ATOM 1455 N N . GLU A 1 170 ? 12.720 -7.481 -16.397 1.00 86.31 170 GLU A N 1
ATOM 1456 C CA . GLU A 1 170 ? 12.076 -8.634 -17.032 1.00 86.31 170 GLU A CA 1
ATOM 1457 C C . GLU A 1 170 ? 10.929 -9.190 -16.180 1.00 86.31 170 GLU A C 1
ATOM 1459 O O . GLU A 1 170 ? 9.842 -9.427 -16.703 1.00 86.31 170 GLU A O 1
ATOM 1464 N N . SER A 1 171 ? 11.124 -9.343 -14.864 1.00 89.12 171 SER A N 1
ATOM 1465 C CA . SER A 1 171 ? 10.077 -9.868 -13.975 1.00 89.12 171 SER A CA 1
ATOM 1466 C C . SER A 1 171 ? 8.857 -8.946 -13.878 1.00 89.12 171 SER A C 1
ATOM 1468 O O . SER A 1 171 ? 7.715 -9.408 -13.919 1.00 89.12 171 SER A O 1
ATOM 1470 N N . VAL A 1 172 ? 9.086 -7.632 -13.810 1.00 91.25 172 VAL A N 1
ATOM 1471 C CA . VAL A 1 172 ? 8.012 -6.635 -13.726 1.00 91.25 172 VAL A CA 1
ATOM 1472 C C . VAL A 1 172 ? 7.281 -6.514 -15.062 1.00 91.25 172 VAL A C 1
ATOM 1474 O O . VAL A 1 172 ? 6.052 -6.435 -15.086 1.00 91.25 172 VAL A O 1
ATOM 1477 N N . MET A 1 173 ? 8.01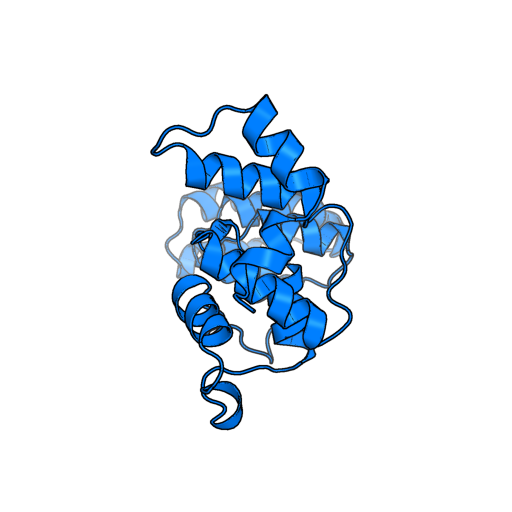8 -6.547 -16.174 1.00 92.62 173 MET A N 1
ATOM 1478 C CA . MET A 1 173 ? 7.449 -6.570 -17.519 1.00 92.62 173 MET A CA 1
ATOM 1479 C C . MET A 1 173 ? 6.617 -7.831 -17.757 1.00 92.62 173 MET A C 1
ATOM 1481 O O . MET A 1 173 ? 5.502 -7.723 -18.263 1.00 92.62 173 MET A O 1
ATOM 1485 N N . GLN A 1 174 ? 7.107 -9.006 -17.352 1.00 94.00 174 GLN A N 1
ATOM 1486 C CA . GLN A 1 174 ? 6.350 -10.252 -17.462 1.00 94.00 174 GLN A CA 1
ATOM 1487 C C . GLN A 1 174 ? 5.048 -10.168 -16.661 1.00 94.00 174 GLN A C 1
ATOM 1489 O O . GLN A 1 174 ? 3.991 -10.506 -17.179 1.00 94.00 174 GLN A O 1
ATOM 1494 N N . ALA A 1 175 ? 5.088 -9.626 -15.441 1.00 94.69 175 ALA A N 1
ATOM 1495 C CA . ALA A 1 175 ? 3.880 -9.417 -14.649 1.00 94.69 175 ALA A CA 1
ATOM 1496 C C . ALA A 1 175 ? 2.890 -8.449 -15.328 1.00 94.69 175 ALA A C 1
ATOM 1498 O O . ALA A 1 175 ? 1.682 -8.680 -15.293 1.00 94.69 175 ALA A O 1
ATOM 1499 N N . ALA A 1 176 ? 3.382 -7.388 -15.979 1.00 95.25 176 ALA A N 1
ATOM 1500 C CA . ALA A 1 176 ? 2.544 -6.494 -16.778 1.00 95.25 176 ALA A CA 1
ATOM 1501 C C . ALA A 1 176 ? 1.906 -7.215 -17.979 1.00 95.25 176 ALA A C 1
ATOM 1503 O O . ALA A 1 176 ? 0.730 -6.987 -18.260 1.00 95.25 176 ALA A O 1
ATOM 1504 N N . MET A 1 177 ? 2.653 -8.094 -18.659 1.00 95.62 177 MET A N 1
ATOM 1505 C CA . MET A 1 177 ? 2.153 -8.923 -19.763 1.00 95.62 177 MET A CA 1
ATOM 1506 C C . MET A 1 177 ? 1.089 -9.913 -19.294 1.00 95.62 177 MET A C 1
ATOM 1508 O O . MET A 1 177 ? 0.017 -9.974 -19.892 1.00 95.62 177 MET A O 1
ATOM 1512 N N . ASP A 1 178 ? 1.346 -10.625 -18.197 1.00 96.31 178 ASP A N 1
ATOM 1513 C CA . ASP A 1 178 ? 0.407 -11.587 -17.613 1.00 96.31 178 ASP A CA 1
ATOM 1514 C C . ASP A 1 178 ? -0.895 -10.901 -17.162 1.00 96.31 178 ASP A C 1
ATOM 1516 O O . ASP A 1 178 ? -1.976 -11.480 -17.260 1.00 96.31 178 ASP A O 1
ATOM 1520 N N . GLY A 1 179 ? -0.796 -9.650 -16.698 1.00 92.69 179 GLY A N 1
ATOM 1521 C CA . GLY A 1 179 ? -1.936 -8.802 -16.348 1.00 92.69 179 GLY A CA 1
ATOM 1522 C C . GLY A 1 179 ? -2.615 -8.105 -17.534 1.00 92.69 179 GLY A C 1
ATOM 1523 O O . GLY A 1 179 ? -3.665 -7.495 -17.348 1.00 92.69 179 GLY A O 1
ATOM 1524 N N . GLY A 1 180 ? -2.042 -8.168 -18.743 1.00 94.44 180 GLY A N 1
ATOM 1525 C CA . GLY A 1 180 ? -2.561 -7.493 -19.940 1.00 94.44 180 GLY A CA 1
ATOM 1526 C C . GLY A 1 180 ? -2.418 -5.962 -19.938 1.00 94.44 180 GLY A C 1
ATOM 1527 O O . GLY A 1 180 ? -3.181 -5.271 -20.613 1.00 94.44 180 GLY A O 1
ATOM 1528 N N . ASN A 1 181 ? -1.463 -5.412 -19.183 1.00 94.00 181 ASN A N 1
ATOM 1529 C CA . ASN A 1 181 ? -1.361 -3.975 -18.909 1.00 94.00 181 ASN A CA 1
ATOM 1530 C C . ASN A 1 181 ? -0.320 -3.286 -19.792 1.00 94.00 181 ASN A C 1
ATOM 1532 O O . ASN A 1 181 ? 0.822 -3.064 -19.383 1.00 94.00 181 ASN A O 1
ATOM 1536 N N . ASN A 1 182 ? -0.742 -2.899 -20.997 1.00 93.19 182 ASN A N 1
ATOM 1537 C CA . ASN A 1 182 ? 0.124 -2.284 -22.007 1.00 93.19 182 ASN A CA 1
ATOM 1538 C C . ASN A 1 182 ? 0.854 -1.028 -21.512 1.00 93.19 182 ASN A C 1
ATOM 1540 O O . ASN A 1 182 ? 2.037 -0.869 -21.800 1.00 93.19 182 ASN A O 1
ATOM 1544 N N . ASP A 1 183 ? 0.200 -0.170 -20.726 1.00 94.00 183 ASP A N 1
ATOM 1545 C CA . ASP A 1 183 ? 0.837 1.045 -20.202 1.00 94.00 183 ASP A CA 1
ATOM 1546 C C . ASP A 1 183 ? 2.010 0.712 -19.269 1.00 94.00 183 ASP A C 1
ATOM 1548 O O . ASP A 1 183 ? 3.070 1.335 -19.346 1.00 94.00 183 ASP A O 1
ATOM 1552 N N . CYS A 1 184 ? 1.853 -0.311 -18.419 1.00 92.81 184 CYS A N 1
ATOM 1553 C CA . CYS A 1 184 ? 2.921 -0.792 -17.545 1.00 92.81 184 CYS A CA 1
ATOM 1554 C C . CYS A 1 184 ? 4.071 -1.396 -18.364 1.00 92.81 184 CYS A C 1
ATOM 1556 O O . CYS A 1 184 ? 5.230 -1.131 -18.051 1.00 92.81 184 CYS A O 1
ATOM 1558 N N . ILE A 1 185 ? 3.768 -2.149 -19.432 1.00 93.31 185 ILE A N 1
ATOM 1559 C CA . ILE A 1 185 ? 4.779 -2.704 -20.351 1.00 93.31 185 ILE A CA 1
ATOM 1560 C C . ILE A 1 185 ? 5.587 -1.570 -20.995 1.00 93.31 185 ILE A C 1
ATOM 1562 O O . ILE A 1 185 ? 6.814 -1.561 -20.902 1.00 93.31 185 ILE A O 1
ATOM 1566 N N . TYR A 1 186 ? 4.912 -0.587 -21.600 1.00 93.75 186 TYR A N 1
ATOM 1567 C CA . TYR A 1 186 ? 5.572 0.560 -22.230 1.00 93.75 186 TYR A CA 1
ATOM 1568 C C . TYR A 1 186 ? 6.415 1.353 -21.237 1.00 93.75 186 TYR A C 1
ATOM 1570 O O . TYR A 1 186 ? 7.524 1.775 -21.565 1.00 93.75 186 TYR A O 1
ATOM 1578 N N . TYR A 1 187 ? 5.908 1.550 -20.019 1.00 92.31 187 TYR A N 1
ATOM 1579 C CA . TYR A 1 187 ? 6.650 2.260 -18.990 1.00 92.31 187 TYR A CA 1
ATOM 1580 C C . TYR A 1 187 ? 7.935 1.524 -18.604 1.00 92.31 187 TYR A C 1
ATOM 1582 O O . TYR A 1 187 ? 8.992 2.151 -18.563 1.00 92.31 187 TYR A O 1
ATOM 1590 N N . VAL A 1 188 ? 7.862 0.212 -18.369 1.00 88.94 188 VAL A N 1
ATOM 1591 C CA . VAL A 1 188 ? 9.030 -0.599 -18.005 1.00 88.94 188 VAL A CA 1
ATOM 1592 C C . VAL A 1 188 ? 10.069 -0.594 -19.130 1.00 88.94 188 VAL A C 1
ATOM 159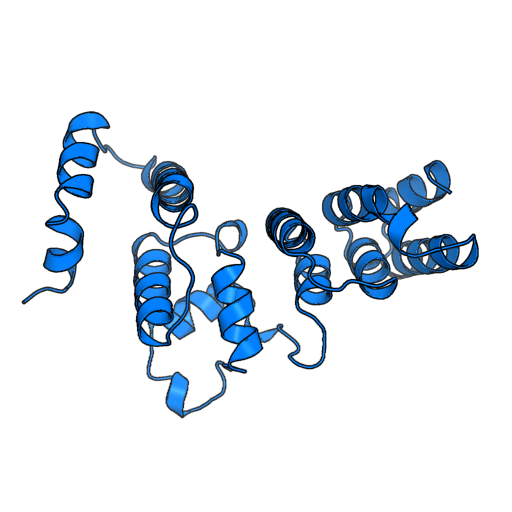4 O O . VAL A 1 188 ? 11.223 -0.282 -18.863 1.00 88.94 188 VAL A O 1
ATOM 1597 N N . ILE A 1 189 ? 9.666 -0.821 -20.386 1.00 88.12 189 ILE A N 1
ATOM 1598 C CA . ILE A 1 189 ? 10.576 -0.806 -21.549 1.00 88.12 189 ILE A CA 1
ATOM 1599 C C . ILE A 1 189 ? 11.310 0.535 -21.682 1.00 88.12 189 ILE A C 1
ATOM 1601 O O . ILE A 1 189 ? 12.503 0.564 -21.968 1.00 88.12 189 ILE A O 1
ATOM 1605 N N . ASN A 1 190 ? 10.616 1.651 -21.451 1.00 89.50 190 ASN A N 1
ATOM 1606 C CA . ASN A 1 190 ? 11.208 2.985 -21.565 1.00 89.50 190 ASN A CA 1
ATOM 1607 C C . ASN A 1 190 ? 12.125 3.367 -20.383 1.00 89.50 190 ASN A C 1
ATOM 1609 O O . ASN A 1 190 ? 12.763 4.417 -20.442 1.00 89.50 190 ASN A O 1
ATOM 1613 N N . ASN A 1 191 ? 12.164 2.569 -19.307 1.00 83.19 191 ASN A N 1
ATOM 1614 C CA . ASN A 1 191 ? 12.936 2.838 -18.082 1.00 83.19 191 ASN A CA 1
ATOM 1615 C C . ASN A 1 191 ? 13.850 1.661 -17.661 1.00 83.19 191 ASN A C 1
ATOM 1617 O O . ASN A 1 191 ? 14.321 1.623 -16.516 1.00 83.19 191 ASN A O 1
ATOM 1621 N N . MET A 1 192 ? 14.068 0.699 -18.563 1.00 74.94 192 MET A N 1
ATOM 1622 C CA . MET A 1 192 ? 15.113 -0.331 -18.483 1.00 74.94 192 MET A CA 1
ATOM 1623 C C . MET A 1 192 ? 16.488 0.278 -18.743 1.00 74.94 192 MET A C 1
ATOM 1625 O O . MET A 1 192 ? 17.407 -0.033 -17.952 1.00 74.94 192 MET A O 1
#

Secondary structure (DSSP, 8-state):
--THHHHHT-HHHHHHHHHH---TTTHHHHHHHHHHHHTTTT----SHHHHHHHHHHHHHTT--GGGS-HHHHHHHHHTT--TT-TTTTT-HHHHHHHHHH-GGG--TTS-HHHHHHHHT-HHHHHHHHHTT----HHHHHHHHHTT-HHHHHHHHTTGGGGT--HHHHHHHHHHHHHTT-HHHHHHHHTT-

Organism: NCBI:txid1070528